Protein AF-A0A958QTZ5-F1 (afdb_monomer)

Secondary structure (DSSP, 8-state):
-PPPPGGGSTTHHHHHHHHHHHH---HHHHHHHHHHHHHHHHHHHTT--EEE-HHHIIIIIS----B---EEEEEEPPPTT-----STT--SHHHHHHHHHHHHHHHHH---TTEEEEEEEGGG--TT-SEEEEEEEE--SSPPPTTS-SEEEEEEE-----SEEEEEE--HHHHHHHHTT-------EEEEEEE-HHHHHHHHHHHHHHHHHHHHHHT---TTTTHHHHHHHHHHTSHHHHHHTTSHHHHHHHHHHSTTPPTTGGGG-HHHH--SHHHHHHHHHHHHHTGGGB-S----HHHHHHHHHTTGGG-

Structure (mmCIF, N/CA/C/O backbone):
data_AF-A0A958QTZ5-F1
#
_entry.id   AF-A0A958QTZ5-F1
#
loop_
_atom_site.group_PDB
_atom_site.id
_atom_site.type_symbol
_atom_site.label_atom_id
_atom_site.label_alt_id
_atom_site.label_comp_id
_atom_site.label_asym_id
_atom_site.label_entity_id
_atom_site.label_seq_id
_atom_site.pdbx_PDB_ins_code
_atom_site.Cartn_x
_atom_site.Cartn_y
_atom_site.Cartn_z
_atom_site.occupancy
_atom_site.B_iso_or_equiv
_atom_site.auth_seq_id
_atom_site.auth_comp_id
_atom_site.auth_asym_id
_atom_site.auth_atom_id
_atom_site.pdbx_PDB_model_num
ATOM 1 N N . MET A 1 1 ? -29.426 0.963 20.482 1.00 59.06 1 MET A N 1
ATOM 2 C CA . MET A 1 1 ? -28.073 1.080 21.071 1.00 59.06 1 MET A CA 1
ATOM 3 C C . MET A 1 1 ? -27.083 1.209 19.926 1.00 59.06 1 MET A C 1
ATOM 5 O O . MET A 1 1 ? -27.369 0.666 18.864 1.00 59.06 1 MET A O 1
ATOM 9 N N . LYS A 1 2 ? -25.985 1.954 20.097 1.00 83.00 2 LYS A N 1
ATOM 10 C CA . LYS A 1 2 ? -24.900 1.979 19.104 1.00 83.00 2 LYS A CA 1
ATOM 11 C C . LYS A 1 2 ? -24.270 0.582 19.078 1.00 83.00 2 LYS A C 1
ATOM 13 O O . LYS A 1 2 ? -24.006 0.046 20.152 1.00 83.00 2 LYS A O 1
ATOM 18 N N . ARG A 1 3 ? -24.120 -0.024 17.898 1.00 91.75 3 ARG A N 1
ATOM 19 C CA . ARG A 1 3 ? -23.437 -1.319 17.784 1.00 91.75 3 ARG A CA 1
ATOM 20 C C . ARG A 1 3 ? -21.945 -1.116 18.086 1.00 91.75 3 ARG A C 1
ATOM 22 O O . ARG A 1 3 ? -21.419 -0.065 17.713 1.00 91.75 3 ARG A O 1
ATOM 29 N N . PRO A 1 4 ? -21.285 -2.055 18.783 1.00 95.44 4 PRO A N 1
ATOM 30 C CA . PRO A 1 4 ? -19.856 -1.948 19.051 1.00 95.44 4 PRO A CA 1
ATOM 31 C C . PRO A 1 4 ? -19.060 -2.151 17.761 1.00 95.44 4 PRO A C 1
ATOM 33 O O . PRO A 1 4 ? -19.502 -2.859 16.848 1.00 95.44 4 PRO A O 1
ATOM 36 N N . PHE A 1 5 ? -17.864 -1.579 17.691 1.00 97.00 5 PHE A N 1
ATOM 37 C CA . PHE A 1 5 ? -16.896 -2.005 16.689 1.00 97.00 5 PHE A CA 1
ATOM 38 C C . PHE A 1 5 ? -16.375 -3.404 17.022 1.00 97.00 5 PHE A C 1
ATOM 40 O O . PHE A 1 5 ? -16.342 -3.827 18.175 1.00 97.00 5 PHE A O 1
ATOM 47 N N . LEU A 1 6 ? -15.921 -4.131 16.000 1.00 96.62 6 LEU A N 1
ATOM 48 C CA . LEU A 1 6 ? -15.440 -5.502 16.174 1.00 96.62 6 LEU A CA 1
ATOM 49 C C . LEU A 1 6 ? -14.277 -5.605 17.180 1.00 96.62 6 LEU A C 1
ATOM 51 O O . LEU A 1 6 ? -14.259 -6.553 17.951 1.00 96.62 6 LEU A O 1
ATOM 55 N N . HIS A 1 7 ? -13.377 -4.616 17.258 1.00 96.56 7 HIS A N 1
ATOM 56 C CA . HIS A 1 7 ? -12.286 -4.579 18.251 1.00 96.56 7 HIS A CA 1
ATOM 57 C C . HIS A 1 7 ? -12.737 -4.356 19.711 1.00 96.56 7 HIS A C 1
ATOM 59 O O . HIS A 1 7 ? -11.938 -4.510 20.642 1.00 96.56 7 HIS A O 1
ATOM 65 N N . GLU A 1 8 ? -14.002 -3.987 19.917 1.00 96.19 8 GLU A N 1
ATOM 66 C CA . GLU A 1 8 ? -14.651 -3.843 21.226 1.00 96.19 8 GLU A CA 1
ATOM 67 C C . GLU A 1 8 ? -15.467 -5.098 21.593 1.00 96.19 8 GLU A C 1
ATOM 69 O O . GLU A 1 8 ? -15.899 -5.246 22.735 1.00 96.19 8 GLU A O 1
ATOM 74 N N . HIS A 1 9 ? -15.692 -6.002 20.634 1.00 95.69 9 HIS A N 1
ATOM 75 C CA . HIS A 1 9 ? -16.483 -7.213 20.820 1.00 95.69 9 HIS A CA 1
ATOM 76 C C . HIS A 1 9 ? -15.683 -8.295 21.563 1.00 95.69 9 HIS A C 1
ATOM 78 O O . HIS A 1 9 ? -14.491 -8.475 21.312 1.00 95.69 9 HIS A O 1
ATOM 84 N N . SER A 1 10 ? -16.341 -9.070 22.436 1.00 94.94 10 SER A N 1
ATOM 85 C CA . SER A 1 10 ? -15.693 -10.150 23.206 1.00 94.94 10 SER A CA 1
ATOM 86 C C . SER A 1 10 ? -15.049 -11.214 22.319 1.00 94.94 10 SER A C 1
ATOM 88 O O . SER A 1 10 ? -14.023 -11.782 22.674 1.00 94.94 10 SER A O 1
ATOM 90 N N . ASP A 1 11 ? -15.641 -11.452 21.150 1.00 95.81 11 ASP A N 1
ATOM 91 C CA . ASP A 1 11 ? -15.199 -12.495 20.220 1.00 95.81 11 ASP A CA 1
ATOM 92 C C . ASP A 1 11 ? -14.120 -12.015 19.237 1.00 95.81 11 ASP A C 1
ATOM 94 O O . ASP A 1 11 ? -13.763 -12.762 18.330 1.00 95.81 11 ASP A O 1
ATOM 98 N N . PHE A 1 12 ? -13.598 -10.788 19.376 1.00 97.31 12 PHE A N 1
ATOM 99 C CA . PHE A 1 12 ? -12.617 -10.227 18.439 1.00 97.31 12 PHE A CA 1
ATOM 100 C C . PHE A 1 12 ? -11.434 -11.166 18.179 1.00 97.31 12 PHE A C 1
ATOM 102 O O . PHE A 1 12 ? -11.085 -11.423 17.027 1.00 97.31 12 PHE A O 1
ATOM 109 N N . GLU A 1 13 ? -10.844 -11.708 19.245 1.00 97.88 13 GLU A N 1
ATOM 110 C CA . GLU A 1 13 ? -9.696 -12.611 19.147 1.00 97.88 13 GLU A CA 1
ATOM 111 C C . GLU A 1 13 ? -10.073 -13.916 18.432 1.00 97.88 13 GLU A C 1
ATOM 113 O O . GLU A 1 13 ? -9.374 -14.342 17.515 1.00 97.88 13 GLU A O 1
ATOM 118 N N . THR A 1 14 ? -11.232 -14.495 18.757 1.00 97.75 14 THR A N 1
ATOM 119 C CA . THR A 1 14 ? -11.763 -15.702 18.101 1.00 97.75 14 THR A CA 1
ATOM 120 C C . THR A 1 14 ? -12.014 -15.485 16.607 1.00 97.75 14 THR A C 1
ATOM 122 O O . THR A 1 14 ? -11.710 -16.353 15.787 1.00 97.75 14 THR A O 1
ATOM 125 N N . ILE A 1 15 ? -12.549 -14.324 16.220 1.00 98.00 15 ILE A N 1
ATOM 126 C CA . ILE A 1 15 ? -12.785 -13.988 14.811 1.00 98.00 15 ILE A CA 1
ATOM 127 C C . ILE A 1 15 ? -11.459 -13.752 14.075 1.00 98.00 15 ILE A C 1
ATOM 129 O O . ILE A 1 15 ? -11.321 -14.179 12.926 1.00 98.00 15 ILE A O 1
ATOM 133 N N . CYS A 1 16 ? -10.464 -13.139 14.724 1.00 98.12 16 CYS A N 1
ATOM 134 C CA . CYS A 1 16 ? -9.111 -13.028 14.175 1.00 98.12 16 CYS A CA 1
ATOM 135 C C . CYS A 1 16 ? -8.479 -14.410 13.940 1.00 98.12 16 CYS A C 1
ATOM 137 O O . CYS A 1 16 ? -7.902 -14.644 12.879 1.00 98.12 16 CYS A O 1
ATOM 139 N N . GLU A 1 17 ? -8.628 -15.349 14.875 1.00 98.06 17 GLU A N 1
ATOM 140 C CA . GLU A 1 17 ? -8.149 -16.731 14.725 1.00 98.06 17 GLU A CA 1
ATOM 141 C C . GLU A 1 17 ? -8.826 -17.441 13.537 1.00 98.06 17 GLU A C 1
ATOM 143 O O . GLU A 1 17 ? -8.148 -18.039 12.700 1.00 98.06 17 GLU A O 1
ATOM 148 N N . ALA A 1 18 ? -10.144 -17.289 13.378 1.00 98.00 18 ALA A N 1
ATOM 149 C CA . ALA A 1 18 ? -10.863 -17.825 12.220 1.00 98.00 18 ALA A CA 1
ATOM 150 C C . ALA A 1 18 ? -10.402 -17.191 10.890 1.00 98.00 18 ALA A C 1
ATOM 152 O O . ALA A 1 18 ? -10.201 -17.891 9.894 1.00 98.00 18 ALA A O 1
ATOM 153 N N . ALA A 1 19 ? -10.177 -15.873 10.868 1.00 97.44 19 ALA A N 1
ATOM 154 C CA . ALA A 1 19 ? -9.644 -15.174 9.700 1.00 97.44 19 ALA A CA 1
ATOM 155 C C . ALA A 1 19 ? -8.207 -15.616 9.371 1.00 97.44 19 ALA A C 1
ATOM 157 O O . ALA A 1 19 ? -7.865 -15.767 8.195 1.00 97.44 19 ALA A O 1
ATOM 158 N N . ARG A 1 20 ? -7.369 -15.884 10.379 1.00 96.69 20 ARG A N 1
ATOM 159 C CA . ARG A 1 20 ? -6.027 -16.463 10.208 1.00 96.69 20 ARG A CA 1
ATOM 160 C C . ARG A 1 20 ? -6.097 -17.823 9.528 1.00 96.69 20 ARG A C 1
ATOM 162 O O . ARG A 1 20 ? -5.376 -18.072 8.561 1.00 96.69 20 ARG A O 1
ATOM 169 N N . ASP A 1 21 ? -6.997 -18.682 9.989 1.00 96.25 21 ASP A N 1
ATOM 170 C CA . ASP A 1 21 ? -7.150 -20.029 9.450 1.00 96.25 21 ASP A CA 1
ATOM 171 C C . ASP A 1 21 ? -7.653 -20.019 7.997 1.00 96.25 21 ASP A C 1
ATOM 173 O O . ASP A 1 21 ? -7.192 -20.839 7.193 1.00 96.25 21 ASP A O 1
ATOM 177 N N . GLU A 1 22 ? -8.531 -19.078 7.626 1.00 94.94 22 GLU A N 1
ATOM 178 C CA . GLU A 1 22 ? -8.994 -18.901 6.243 1.00 94.94 22 GLU A CA 1
ATOM 179 C C . GLU A 1 22 ? -7.888 -18.309 5.354 1.00 94.94 22 GLU A C 1
ATOM 181 O O . GLU A 1 22 ? -7.591 -18.837 4.280 1.00 94.94 22 GLU A O 1
ATOM 186 N N . THR A 1 23 ? -7.242 -17.228 5.789 1.00 93.00 23 THR A N 1
ATOM 187 C CA . THR A 1 23 ? -6.294 -16.447 4.970 1.00 93.00 23 THR A CA 1
ATOM 188 C C . THR A 1 23 ? -4.919 -17.093 4.851 1.00 93.00 23 THR A C 1
ATOM 190 O O . THR A 1 23 ? -4.275 -16.925 3.813 1.00 93.00 23 THR A O 1
ATOM 193 N N . LYS A 1 24 ? -4.507 -17.859 5.871 1.00 93.06 24 LYS A N 1
ATOM 194 C CA . LYS A 1 24 ? -3.139 -18.354 6.108 1.00 93.06 24 LYS A CA 1
ATOM 195 C C . LYS A 1 24 ? -2.112 -17.253 6.405 1.00 93.06 24 LYS A C 1
ATOM 197 O O . LYS A 1 24 ? -0.915 -17.528 6.418 1.00 93.06 24 LYS A O 1
ATOM 202 N N . ALA A 1 25 ? -2.561 -16.024 6.662 1.00 93.00 25 ALA A N 1
ATOM 203 C CA . ALA A 1 25 ? -1.705 -14.959 7.177 1.00 93.00 25 ALA A CA 1
ATOM 204 C C . ALA A 1 25 ? -1.346 -15.213 8.652 1.00 93.00 25 ALA A C 1
ATOM 206 O O . ALA A 1 25 ? -1.989 -16.024 9.314 1.00 93.00 25 ALA A O 1
ATOM 207 N N . SER A 1 26 ? -0.330 -14.531 9.189 1.00 92.69 26 SER A N 1
ATOM 208 C CA . SER A 1 26 ? -0.080 -14.560 10.637 1.00 92.69 26 SER A CA 1
ATOM 209 C C . SER A 1 26 ? -1.177 -13.806 11.392 1.00 92.69 26 SER A C 1
ATOM 211 O O . SER A 1 26 ? -1.833 -12.923 10.835 1.00 92.69 26 SER A O 1
ATOM 213 N N . ILE A 1 27 ? -1.367 -14.120 12.677 1.00 95.56 27 ILE A N 1
ATOM 214 C CA . ILE A 1 27 ? -2.416 -13.479 13.483 1.00 95.56 27 ILE A CA 1
ATOM 215 C C . ILE A 1 27 ? -2.203 -11.960 13.606 1.00 95.56 27 ILE A C 1
ATOM 217 O O . ILE A 1 27 ? -3.158 -11.193 13.544 1.00 95.56 27 ILE A O 1
ATOM 221 N N . GLN A 1 28 ? -0.945 -11.512 13.658 1.00 94.62 28 GLN A N 1
ATOM 222 C CA . GLN A 1 28 ? -0.583 -10.094 13.683 1.00 94.62 28 GLN A CA 1
ATOM 223 C C . GLN A 1 28 ? -0.927 -9.388 12.369 1.00 94.62 28 GLN A C 1
ATOM 225 O O . GLN A 1 28 ? -1.383 -8.248 12.383 1.00 94.62 28 GLN A O 1
ATOM 230 N N . VAL A 1 29 ? -0.735 -10.058 11.226 1.00 94.69 29 VAL A N 1
ATOM 231 C CA . VAL A 1 29 ? -1.130 -9.519 9.917 1.00 94.69 29 VAL A CA 1
ATOM 232 C C . VAL A 1 29 ? -2.652 -9.415 9.816 1.00 94.69 29 VAL A C 1
ATOM 234 O O . VAL A 1 29 ? -3.154 -8.422 9.300 1.00 94.69 29 VAL A O 1
ATOM 237 N N . VAL A 1 30 ? -3.388 -10.399 10.339 1.00 96.50 30 VAL A N 1
ATOM 238 C CA . VAL A 1 30 ? -4.859 -10.378 10.382 1.00 96.50 30 VAL A CA 1
ATOM 239 C C . VAL A 1 30 ? -5.381 -9.224 11.238 1.00 96.50 30 VAL A C 1
ATOM 241 O O . VAL A 1 30 ? -6.234 -8.464 10.783 1.00 96.50 30 VAL A O 1
ATOM 244 N N . GLU A 1 31 ? -4.852 -9.055 12.452 1.00 97.19 31 GLU A N 1
ATOM 245 C CA . GLU A 1 31 ? -5.218 -7.926 13.312 1.00 97.19 31 GLU A CA 1
ATOM 246 C C . GLU A 1 31 ? -4.872 -6.590 12.643 1.00 97.19 31 GLU A C 1
ATOM 248 O O . GLU A 1 31 ? -5.671 -5.653 12.641 1.00 97.19 31 GLU A O 1
ATOM 253 N N . LYS A 1 32 ? -3.694 -6.490 12.027 1.00 96.50 32 LYS A N 1
ATOM 254 C CA . LYS A 1 32 ? -3.279 -5.247 11.384 1.00 96.50 32 LYS A CA 1
ATOM 255 C C . LYS A 1 32 ? -4.104 -4.916 10.141 1.00 96.50 32 LYS A C 1
ATOM 257 O O . LYS A 1 32 ? -4.407 -3.746 9.917 1.00 96.50 32 LYS A O 1
ATOM 262 N N . ASP A 1 33 ? -4.508 -5.916 9.359 1.00 97.19 33 ASP A N 1
ATOM 263 C CA . ASP A 1 33 ? -5.454 -5.743 8.251 1.00 97.19 33 ASP A CA 1
ATOM 264 C C . ASP A 1 33 ? -6.769 -5.111 8.733 1.00 97.19 33 ASP A C 1
ATOM 266 O O . ASP A 1 33 ? -7.279 -4.189 8.092 1.00 97.19 33 ASP A O 1
ATOM 270 N N . TYR A 1 34 ? -7.275 -5.535 9.898 1.00 97.94 34 TYR A N 1
ATOM 271 C CA . TYR A 1 34 ? -8.443 -4.915 10.523 1.00 97.94 34 TYR A CA 1
ATOM 272 C C . TYR A 1 34 ? -8.225 -3.427 10.805 1.00 97.94 34 TYR A C 1
ATOM 274 O O . TYR A 1 34 ? -9.037 -2.604 10.373 1.00 97.94 34 TYR A O 1
ATOM 282 N N . TRP A 1 35 ? -7.126 -3.062 11.467 1.00 98.25 35 TRP A N 1
ATOM 283 C CA . TRP A 1 35 ? -6.850 -1.664 11.805 1.00 98.25 35 TRP A CA 1
ATOM 284 C C . TRP A 1 35 ? -6.596 -0.793 10.574 1.00 98.25 35 TRP A C 1
ATOM 286 O O . TRP A 1 35 ? -7.113 0.321 10.506 1.00 98.25 35 TRP A O 1
ATOM 296 N N . ILE A 1 36 ? -5.894 -1.307 9.560 1.00 98.25 36 ILE A N 1
ATOM 297 C CA . ILE A 1 36 ? -5.709 -0.613 8.278 1.00 98.25 36 ILE A CA 1
ATOM 298 C C . ILE A 1 36 ? -7.069 -0.303 7.635 1.00 98.25 36 ILE A C 1
ATOM 300 O O . ILE A 1 36 ? -7.329 0.835 7.243 1.00 98.25 36 ILE A O 1
ATOM 304 N N . MET A 1 37 ? -7.968 -1.286 7.561 1.00 98.25 37 MET A N 1
ATOM 305 C CA . MET A 1 37 ? -9.308 -1.076 7.004 1.00 98.25 37 MET A CA 1
ATOM 306 C C . MET A 1 37 ? -10.158 -0.149 7.874 1.00 98.25 37 MET A C 1
ATOM 308 O O . MET A 1 37 ? -10.905 0.666 7.336 1.00 98.25 37 MET A O 1
ATOM 312 N N . HIS A 1 38 ? -10.010 -0.210 9.199 1.00 98.44 38 HIS A N 1
ATOM 313 C CA . HIS A 1 38 ? -10.717 0.676 10.118 1.00 98.44 38 HIS A CA 1
ATOM 314 C C . HIS A 1 38 ? -10.286 2.143 9.965 1.00 98.44 38 HIS A C 1
ATOM 316 O O . HIS A 1 38 ? -11.138 3.033 9.987 1.00 98.44 38 HIS A O 1
ATOM 322 N N . VAL A 1 39 ? -8.996 2.400 9.723 1.00 98.44 39 VAL A N 1
ATOM 323 C CA . VAL A 1 39 ? -8.483 3.736 9.383 1.00 98.44 39 VAL A CA 1
ATOM 324 C C . VAL A 1 39 ? -9.098 4.232 8.075 1.00 98.44 39 VAL A C 1
ATOM 326 O O . VAL A 1 39 ? -9.640 5.335 8.042 1.00 98.44 39 VAL A O 1
ATOM 329 N N . ILE A 1 40 ? -9.087 3.422 7.010 1.00 98.50 40 ILE A N 1
ATOM 330 C CA . ILE A 1 40 ? -9.656 3.840 5.716 1.00 98.50 40 ILE A CA 1
ATOM 331 C C . ILE A 1 40 ? -11.165 4.093 5.834 1.00 98.50 40 ILE A C 1
ATOM 333 O O . ILE A 1 40 ? -11.664 5.096 5.323 1.00 98.50 40 ILE A O 1
ATOM 337 N N . TRP A 1 41 ? -11.890 3.231 6.548 1.00 98.31 41 TRP A N 1
ATOM 338 C CA . TRP A 1 41 ? -13.305 3.447 6.848 1.00 98.31 41 TRP A CA 1
ATOM 339 C C . TRP A 1 41 ? -13.536 4.755 7.604 1.00 98.31 41 TRP A C 1
ATOM 341 O O . TRP A 1 41 ? -14.460 5.489 7.264 1.00 98.31 41 TRP A O 1
ATOM 351 N N . SER A 1 42 ? -12.686 5.075 8.581 1.00 98.19 42 SER A N 1
ATOM 352 C CA . SER A 1 42 ? -12.799 6.313 9.356 1.00 98.19 42 SER A CA 1
ATOM 353 C C . SER A 1 42 ? -12.630 7.547 8.466 1.00 98.19 42 SER A C 1
ATOM 355 O O . SER A 1 42 ? -13.405 8.495 8.577 1.00 98.19 42 SER A O 1
ATOM 357 N N . LEU A 1 43 ? -11.700 7.508 7.503 1.00 97.94 43 LEU A N 1
ATOM 358 C CA . LEU A 1 43 ? -11.545 8.578 6.511 1.00 97.94 43 LEU A CA 1
ATOM 359 C C . LEU A 1 43 ? -12.812 8.757 5.659 1.00 97.94 43 LEU A C 1
ATOM 361 O O . LEU A 1 43 ? -13.283 9.883 5.484 1.00 97.94 43 LEU A O 1
ATOM 365 N N . VAL A 1 44 ? -13.397 7.657 5.171 1.00 97.44 44 VAL A N 1
ATOM 366 C CA . VAL A 1 44 ? -14.664 7.689 4.416 1.00 97.44 44 VAL A CA 1
ATOM 367 C C . VAL A 1 44 ? -15.795 8.243 5.282 1.00 97.44 44 VAL A C 1
ATOM 369 O O . VAL A 1 44 ? -16.538 9.124 4.849 1.00 97.44 44 VAL A O 1
ATOM 372 N N . LYS A 1 45 ? -15.920 7.758 6.521 1.00 96.62 45 LYS A N 1
ATOM 373 C CA . LYS A 1 45 ? -16.996 8.134 7.441 1.00 96.62 45 LYS A CA 1
ATOM 374 C C . LYS A 1 45 ? -16.957 9.617 7.805 1.00 96.62 45 LYS A C 1
ATOM 376 O O . LYS A 1 45 ? -18.019 10.232 7.911 1.00 96.62 45 LYS A O 1
ATOM 381 N N . SER A 1 46 ? -15.760 10.178 7.940 1.00 94.81 46 SER A N 1
ATOM 382 C CA . SER A 1 46 ? -15.529 11.601 8.212 1.00 94.81 46 SER A CA 1
ATOM 383 C C . SER A 1 46 ? -15.620 12.487 6.962 1.00 94.81 46 SER A C 1
ATOM 385 O O . SER A 1 46 ? -15.453 13.700 7.057 1.00 94.81 46 SER A O 1
ATOM 387 N N . GLY A 1 47 ? -15.917 11.911 5.791 1.00 95.12 47 GLY A N 1
ATOM 388 C CA . GLY A 1 47 ? -16.152 12.660 4.556 1.00 95.12 47 GLY A CA 1
ATOM 389 C C . GLY A 1 47 ? -14.883 13.203 3.899 1.00 95.12 47 GLY A C 1
ATOM 390 O O . GLY A 1 47 ? -14.961 14.166 3.134 1.00 95.12 47 GLY A O 1
ATOM 391 N N . TYR A 1 48 ? -13.716 12.616 4.182 1.00 95.94 48 TYR A N 1
ATOM 392 C CA . TYR A 1 48 ? -12.487 12.986 3.488 1.00 95.94 48 TYR A CA 1
ATOM 393 C C . TYR A 1 48 ? -12.563 12.598 2.012 1.00 95.94 48 TYR A C 1
ATOM 395 O O . TYR A 1 48 ? -12.998 11.503 1.658 1.00 95.94 48 TYR A O 1
ATOM 403 N N . HIS A 1 49 ? -12.078 13.488 1.147 1.00 95.50 49 HIS A N 1
ATOM 404 C CA . HIS A 1 49 ? -11.900 13.195 -0.268 1.00 95.50 49 HIS A CA 1
ATOM 405 C C . HIS A 1 49 ? -10.469 12.709 -0.507 1.00 95.50 49 HIS A C 1
ATOM 407 O O . HIS A 1 49 ? -9.508 13.458 -0.301 1.00 95.50 49 HIS A O 1
ATOM 413 N N . PHE A 1 50 ? -10.331 11.442 -0.894 1.00 97.25 50 PHE A N 1
ATOM 414 C CA . PHE A 1 50 ? -9.041 10.793 -1.096 1.00 97.25 50 PHE A CA 1
ATOM 415 C C . PHE A 1 50 ? -9.133 9.649 -2.111 1.00 97.25 50 PHE A C 1
ATOM 417 O O . PHE A 1 50 ? -10.204 9.084 -2.348 1.00 97.25 50 PHE A O 1
ATOM 424 N N . GLU A 1 51 ? -7.983 9.270 -2.654 1.00 98.31 51 GLU A N 1
ATOM 425 C CA . GLU A 1 51 ? -7.803 8.096 -3.498 1.00 98.31 51 GLU A CA 1
ATOM 426 C C . GLU A 1 51 ? -6.732 7.180 -2.903 1.00 98.31 51 GLU A C 1
ATOM 428 O O . GLU A 1 51 ? -5.680 7.632 -2.446 1.00 98.31 51 GLU A O 1
ATOM 433 N N . LEU A 1 52 ? -6.984 5.874 -2.938 1.00 97.88 52 LEU A N 1
ATOM 434 C CA . LEU A 1 52 ? -6.077 4.838 -2.459 1.00 97.88 52 LEU A CA 1
ATOM 435 C C . LEU A 1 52 ? -5.179 4.341 -3.599 1.00 97.88 52 LEU A C 1
ATOM 437 O O . LEU A 1 52 ? -5.645 4.034 -4.703 1.00 97.88 52 LEU A O 1
ATOM 441 N N . LYS A 1 53 ? -3.884 4.192 -3.315 1.00 96.12 53 LYS A N 1
ATOM 442 C CA . LYS A 1 53 ? -2.894 3.658 -4.261 1.00 96.12 53 LYS A CA 1
ATOM 443 C C . LYS A 1 53 ? -1.995 2.610 -3.601 1.00 96.12 53 LYS A C 1
ATOM 445 O O . LYS A 1 53 ? -2.266 2.125 -2.504 1.00 96.12 53 LYS A O 1
ATOM 450 N N . GLY A 1 54 ? -0.945 2.208 -4.311 1.00 93.56 54 GLY A N 1
ATOM 451 C CA . GLY A 1 54 ? 0.088 1.341 -3.757 1.00 93.56 54 GLY A CA 1
ATOM 452 C C . GLY A 1 54 ? -0.387 -0.087 -3.483 1.00 93.56 54 GLY A C 1
ATOM 453 O O . GLY A 1 54 ? -1.270 -0.619 -4.159 1.00 93.56 54 GLY A O 1
ATOM 454 N N . GLY A 1 55 ? 0.255 -0.740 -2.513 1.00 95.06 55 GLY A N 1
ATOM 455 C CA . GLY A 1 55 ? 0.008 -2.156 -2.226 1.00 95.06 55 GLY A CA 1
ATOM 456 C C . GLY A 1 55 ? -1.401 -2.423 -1.697 1.00 95.06 55 GLY A C 1
ATOM 457 O O . GLY A 1 55 ? -1.998 -3.424 -2.075 1.00 95.06 55 GLY A O 1
ATOM 458 N N . THR A 1 56 ? -1.953 -1.513 -0.895 1.00 95.94 56 THR A N 1
ATOM 459 C CA . THR A 1 56 ? -3.278 -1.671 -0.275 1.00 95.94 56 THR A CA 1
ATOM 460 C C . THR A 1 56 ? -4.404 -1.538 -1.303 1.00 95.94 56 THR A C 1
ATOM 462 O O . THR A 1 56 ? -5.357 -2.314 -1.263 1.00 95.94 56 THR A O 1
ATOM 465 N N . SER A 1 57 ? -4.259 -0.653 -2.301 1.00 97.00 57 SER A N 1
ATOM 466 C CA . SER A 1 57 ? -5.151 -0.625 -3.475 1.00 97.00 57 SER A CA 1
ATOM 467 C C . SER A 1 57 ? -5.104 -1.949 -4.253 1.00 97.00 57 SER A C 1
ATOM 469 O O . SER A 1 57 ? -6.145 -2.531 -4.562 1.00 97.00 57 SER A O 1
ATOM 471 N N . LEU A 1 58 ? -3.905 -2.486 -4.512 1.00 97.19 58 LEU A N 1
ATOM 472 C CA . LEU A 1 58 ? -3.754 -3.755 -5.233 1.00 97.19 58 LEU A CA 1
ATOM 473 C C . LEU A 1 58 ? -4.321 -4.956 -4.467 1.00 97.19 58 LEU A C 1
ATOM 475 O O . LEU A 1 58 ? -4.944 -5.817 -5.087 1.00 97.19 58 LEU A O 1
ATOM 479 N N . SER A 1 59 ? -4.095 -5.047 -3.154 1.00 95.56 59 SER A N 1
ATOM 480 C CA . SER A 1 59 ? -4.528 -6.194 -2.349 1.00 95.56 59 SER A CA 1
ATOM 481 C C . SER A 1 59 ? -6.011 -6.130 -1.996 1.00 95.56 59 SER A C 1
ATOM 483 O O . SER A 1 59 ? -6.710 -7.124 -2.164 1.00 95.56 59 SER A O 1
ATOM 485 N N . LYS A 1 60 ? -6.506 -4.977 -1.530 1.00 95.50 60 LYS A N 1
ATOM 486 C CA . LYS A 1 60 ? -7.872 -4.844 -0.997 1.00 95.50 60 LYS A CA 1
ATOM 487 C C . LYS A 1 60 ? -8.851 -4.306 -2.029 1.00 95.50 60 LYS A C 1
ATOM 489 O O . LYS A 1 60 ? -9.982 -4.770 -2.071 1.00 95.50 60 LYS A O 1
ATOM 494 N N . GLY A 1 61 ? -8.420 -3.369 -2.873 1.00 96.00 61 GLY A N 1
ATOM 495 C CA . GLY A 1 61 ? -9.272 -2.801 -3.918 1.00 96.00 61 GLY A CA 1
ATOM 496 C C . GLY A 1 61 ? -9.464 -3.735 -5.110 1.00 96.00 61 GLY A C 1
ATOM 497 O O . GLY A 1 61 ? -10.576 -3.880 -5.609 1.00 96.00 61 GLY A O 1
ATOM 498 N N . TRP A 1 62 ? -8.390 -4.395 -5.550 1.00 96.94 62 TRP A N 1
ATOM 499 C CA . TRP A 1 62 ? -8.401 -5.186 -6.788 1.00 96.94 62 TRP A CA 1
ATOM 500 C C . TRP A 1 62 ? -8.099 -6.678 -6.610 1.00 96.94 62 TRP A C 1
ATOM 502 O O . TRP A 1 62 ? -8.174 -7.418 -7.589 1.00 96.94 62 TRP A O 1
ATOM 512 N N . GLY A 1 63 ? -7.746 -7.135 -5.403 1.00 95.44 63 GLY A N 1
ATOM 513 C CA . GLY A 1 63 ? -7.477 -8.555 -5.127 1.00 95.44 63 GLY A CA 1
ATOM 514 C C . GLY A 1 63 ? -6.320 -9.153 -5.940 1.00 95.44 63 GLY A C 1
ATOM 515 O O . GLY A 1 63 ? -6.318 -10.347 -6.231 1.00 95.44 63 GLY A O 1
ATOM 516 N N . VAL A 1 64 ? -5.356 -8.331 -6.365 1.00 96.06 64 VAL A N 1
ATOM 517 C CA . VAL A 1 64 ? -4.313 -8.714 -7.335 1.00 96.06 64 VAL A CA 1
ATOM 518 C C . VAL A 1 64 ? -3.134 -9.417 -6.670 1.00 96.06 64 VAL A C 1
ATOM 520 O O . VAL A 1 64 ? -2.535 -10.323 -7.254 1.00 96.06 64 VAL A O 1
ATOM 523 N N . ILE A 1 65 ? -2.763 -8.982 -5.466 1.00 95.44 65 ILE A N 1
ATOM 524 C CA . ILE A 1 65 ? -1.551 -9.429 -4.773 1.00 95.44 65 ILE A CA 1
ATOM 525 C C . ILE A 1 65 ? -1.895 -10.179 -3.485 1.00 95.44 65 ILE A C 1
ATOM 527 O O . ILE A 1 65 ? -2.756 -9.746 -2.727 1.00 95.44 65 ILE A O 1
ATOM 531 N N . ASN A 1 66 ? -1.159 -11.260 -3.207 1.00 93.50 66 ASN A N 1
ATOM 532 C CA . ASN A 1 66 ? -1.330 -12.106 -2.015 1.00 93.50 66 ASN A CA 1
ATOM 533 C C . ASN A 1 66 ? -0.221 -11.880 -0.972 1.00 93.50 66 ASN A C 1
ATOM 535 O O . ASN A 1 66 ? 0.157 -12.780 -0.215 1.00 93.50 66 ASN A O 1
ATOM 539 N N . ARG A 1 67 ? 0.334 -10.667 -0.963 1.00 93.56 67 ARG A N 1
ATOM 540 C CA . ARG A 1 67 ? 1.249 -10.197 0.074 1.00 93.56 67 ARG A CA 1
ATOM 541 C C . ARG A 1 67 ? 0.588 -9.097 0.879 1.00 93.56 67 ARG A C 1
ATOM 543 O O . ARG A 1 67 ? -0.205 -8.322 0.345 1.00 93.56 67 ARG A O 1
ATOM 550 N N . PHE A 1 68 ? 0.933 -9.015 2.149 1.00 93.31 68 PHE A N 1
ATOM 551 C CA . PHE A 1 68 ? 0.461 -7.960 3.015 1.00 93.31 68 PHE A CA 1
ATOM 552 C C . PHE A 1 68 ? 1.073 -6.617 2.596 1.00 93.31 68 PHE A C 1
ATOM 554 O O . PHE A 1 68 ? 2.250 -6.524 2.222 1.00 93.31 68 PHE A O 1
ATOM 561 N N . SER A 1 69 ? 0.238 -5.580 2.600 1.00 92.44 69 SER A N 1
ATOM 562 C CA . SER A 1 69 ? 0.649 -4.195 2.411 1.00 92.44 69 SER A CA 1
ATOM 563 C C . SER A 1 69 ? 0.404 -3.483 3.721 1.00 92.44 69 SER A C 1
ATOM 565 O O . SER A 1 69 ? -0.732 -3.217 4.087 1.00 92.44 69 SER A O 1
ATOM 567 N N . GLU A 1 70 ? 1.492 -3.253 4.435 1.00 91.19 70 GLU A N 1
ATOM 568 C CA . GLU A 1 70 ? 1.454 -2.708 5.781 1.00 91.19 70 GLU A CA 1
ATOM 569 C C . GLU A 1 70 ? 1.121 -1.210 5.824 1.00 91.19 70 GLU A C 1
ATOM 571 O O . GLU A 1 70 ? 0.496 -0.740 6.773 1.00 91.19 70 GLU A O 1
ATOM 576 N N . ASP A 1 71 ? 1.551 -0.482 4.795 1.00 91.69 71 ASP A N 1
ATOM 577 C CA . ASP A 1 71 ? 1.404 0.966 4.676 1.00 91.69 71 ASP A CA 1
ATOM 578 C C . ASP A 1 71 ? 0.134 1.314 3.881 1.00 91.69 71 ASP A C 1
ATOM 580 O O . ASP A 1 71 ? -0.280 0.572 2.978 1.00 91.69 71 ASP A O 1
ATOM 584 N N . VAL A 1 72 ? -0.482 2.455 4.197 1.00 96.38 72 VAL A N 1
ATOM 585 C CA . VAL A 1 72 ? -1.666 2.975 3.501 1.00 96.38 72 VAL A CA 1
ATOM 586 C C . VAL A 1 72 ? -1.276 4.216 2.711 1.00 96.38 72 VAL A C 1
ATOM 588 O O . VAL A 1 72 ? -1.201 5.308 3.261 1.00 96.38 72 VAL A O 1
ATOM 591 N N . ASP A 1 73 ? -1.040 4.045 1.413 1.00 96.81 73 ASP A N 1
ATOM 592 C CA . ASP A 1 73 ? -0.712 5.143 0.505 1.00 96.81 73 ASP A CA 1
ATOM 593 C C . ASP A 1 73 ? -1.984 5.829 -0.014 1.00 96.81 73 ASP A C 1
ATOM 595 O O . ASP A 1 73 ? -2.754 5.214 -0.765 1.00 96.81 73 ASP A O 1
ATOM 599 N N . ILE A 1 74 ? -2.175 7.114 0.295 1.00 97.56 74 ILE A N 1
ATOM 600 C CA . ILE A 1 74 ? -3.292 7.901 -0.247 1.00 97.56 74 ILE A CA 1
ATOM 601 C C . ILE A 1 74 ? -2.849 9.191 -0.938 1.00 97.56 74 ILE A C 1
ATOM 603 O O . ILE A 1 74 ? -1.882 9.857 -0.557 1.00 97.56 74 ILE A O 1
ATOM 607 N N . HIS A 1 75 ? -3.611 9.570 -1.958 1.00 97.38 75 HIS A N 1
ATOM 608 C CA . HIS A 1 75 ? -3.726 10.956 -2.385 1.00 97.38 75 HIS A CA 1
ATOM 609 C C . HIS A 1 75 ? -4.860 11.606 -1.603 1.00 97.38 75 HIS A C 1
ATOM 611 O O . HIS A 1 75 ? -5.943 11.038 -1.520 1.00 97.38 75 HIS A O 1
ATOM 617 N N . VAL A 1 76 ? -4.608 12.765 -0.998 1.00 95.12 76 VAL A N 1
ATOM 618 C CA . VAL A 1 76 ? -5.602 13.457 -0.172 1.00 95.12 76 VAL A CA 1
ATOM 619 C C . VAL A 1 76 ? -5.867 14.858 -0.702 1.00 95.12 76 VAL A C 1
ATOM 621 O O . VAL A 1 76 ? -4.944 15.623 -1.000 1.00 95.12 76 VAL A O 1
ATOM 624 N N . HIS A 1 77 ? -7.147 15.217 -0.770 1.00 95.31 77 HIS A N 1
ATOM 625 C CA . HIS A 1 77 ? -7.577 16.544 -1.184 1.00 95.31 77 HIS A CA 1
ATOM 626 C C . HIS A 1 77 ? -7.814 17.431 0.041 1.00 95.31 77 HIS A C 1
ATOM 628 O O . HIS A 1 77 ? -8.592 17.069 0.928 1.00 95.31 77 HIS A O 1
ATOM 634 N N . PRO A 1 78 ? -7.185 18.616 0.109 1.00 94.56 78 PRO A N 1
ATOM 635 C CA . PRO A 1 78 ? -7.493 19.594 1.141 1.00 94.56 78 PRO A CA 1
ATOM 636 C C . PRO A 1 78 ? -8.979 20.001 1.108 1.00 94.56 78 PRO A C 1
ATOM 638 O O . PRO A 1 78 ? -9.490 20.314 0.029 1.00 94.56 78 PRO A O 1
ATOM 641 N N . PRO A 1 79 ? -9.672 20.062 2.261 1.00 91.94 79 PRO A N 1
ATOM 642 C CA . PRO A 1 79 ? -11.044 20.554 2.334 1.00 91.94 79 PRO A CA 1
ATOM 643 C C . PRO A 1 79 ? -11.208 21.978 1.798 1.00 91.94 79 PRO A C 1
ATOM 645 O O . PRO A 1 79 ? -10.295 22.812 1.866 1.00 91.94 79 PRO A O 1
ATOM 648 N N . SER A 1 80 ? -12.424 22.293 1.344 1.00 84.44 80 SER A N 1
ATOM 649 C CA . SER A 1 80 ? -12.796 23.641 0.915 1.00 84.44 80 SER A CA 1
ATOM 650 C C . SER A 1 80 ? -12.573 24.648 2.049 1.00 84.44 80 SER A C 1
ATOM 652 O O . SER A 1 80 ? -13.242 24.590 3.077 1.00 84.44 80 SER A O 1
ATOM 654 N N . GLY A 1 81 ? -11.630 25.574 1.858 1.00 86.25 81 GLY A N 1
ATOM 655 C CA . GLY A 1 81 ? -11.279 26.611 2.837 1.00 86.25 81 GLY A CA 1
ATOM 656 C C . GLY A 1 81 ? -9.809 26.596 3.259 1.00 86.25 81 GLY A C 1
ATOM 657 O O . GLY A 1 81 ? -9.271 27.646 3.616 1.00 86.25 81 GLY A O 1
ATOM 658 N N . LEU A 1 82 ? -9.118 25.459 3.130 1.00 92.00 82 LEU A N 1
ATOM 659 C CA . LEU A 1 82 ? -7.679 25.385 3.381 1.00 92.00 82 LEU A CA 1
ATOM 660 C C . LEU A 1 82 ? -6.888 25.711 2.111 1.00 92.00 82 LEU A C 1
ATOM 662 O O . LEU A 1 82 ? -7.014 25.062 1.076 1.00 92.00 82 LEU A O 1
ATOM 666 N N . LYS A 1 83 ? -6.028 26.733 2.188 1.00 93.12 83 LYS A N 1
ATOM 667 C CA . LYS A 1 83 ? -5.149 27.129 1.077 1.00 93.12 83 LYS A CA 1
ATOM 668 C C . LYS A 1 83 ? -3.852 26.324 1.101 1.00 93.12 83 LYS A C 1
ATOM 670 O O . LYS A 1 83 ? -2.846 26.774 1.652 1.00 93.12 83 LYS A O 1
ATOM 675 N N . VAL A 1 84 ? -3.866 25.159 0.462 1.00 95.62 84 VAL A N 1
ATOM 676 C CA . VAL A 1 84 ? -2.710 24.253 0.387 1.00 95.62 84 VAL A CA 1
ATOM 677 C C . VAL A 1 84 ? -2.124 24.255 -1.022 1.00 95.62 84 VAL A C 1
ATOM 679 O O . VAL A 1 84 ? -2.831 24.087 -2.011 1.00 95.62 84 VAL A O 1
ATOM 682 N N . HIS A 1 85 ? -0.813 24.463 -1.134 1.00 94.69 85 HIS A N 1
ATOM 683 C CA . HIS A 1 85 ? -0.136 24.540 -2.428 1.00 94.69 85 HIS A CA 1
ATOM 684 C C . HIS A 1 85 ? 0.386 23.163 -2.857 1.00 94.69 85 HIS A C 1
ATOM 686 O O . HIS A 1 85 ? 1.464 22.760 -2.425 1.00 94.69 85 HIS A O 1
ATOM 692 N N . THR A 1 86 ? -0.336 22.485 -3.754 1.00 93.06 86 THR A N 1
ATOM 693 C CA . THR A 1 86 ? -0.067 21.081 -4.148 1.00 93.06 86 THR A CA 1
ATOM 694 C C . THR A 1 86 ? 0.536 20.904 -5.550 1.00 93.06 86 THR A C 1
ATOM 696 O O . THR A 1 86 ? 1.165 19.889 -5.830 1.00 93.06 86 THR A O 1
ATOM 699 N N . GLY A 1 87 ? 0.402 21.904 -6.430 1.00 89.75 87 GLY A N 1
ATOM 700 C CA . GLY A 1 87 ? 0.880 21.850 -7.818 1.00 89.75 87 GLY A CA 1
ATOM 701 C C . GLY A 1 87 ? 2.366 21.495 -8.013 1.00 89.75 87 GLY A C 1
ATOM 702 O O . GLY A 1 87 ? 3.226 21.792 -7.180 1.00 89.75 87 GLY A O 1
ATOM 703 N N . LYS A 1 88 ? 2.692 20.903 -9.174 1.00 85.19 88 LYS A N 1
ATOM 704 C CA . LYS A 1 88 ? 4.042 20.409 -9.525 1.00 85.19 88 LYS A CA 1
ATOM 705 C C . LYS A 1 88 ? 5.147 21.472 -9.384 1.00 85.19 88 LYS A C 1
ATOM 707 O O . LYS A 1 88 ? 6.237 21.130 -8.948 1.00 85.19 88 LYS A O 1
ATOM 712 N N . ASN A 1 89 ? 4.850 22.756 -9.601 1.00 89.81 89 ASN A N 1
ATOM 713 C CA . ASN A 1 89 ? 5.827 23.857 -9.502 1.00 89.81 89 ASN A CA 1
ATOM 714 C C . ASN A 1 89 ? 5.839 24.578 -8.133 1.00 89.81 89 ASN A C 1
ATOM 716 O O . ASN A 1 89 ? 6.474 25.624 -7.963 1.00 89.81 89 ASN A O 1
ATOM 720 N N . HIS A 1 90 ? 5.125 24.059 -7.129 1.00 91.69 90 HIS A N 1
ATOM 721 C CA . HIS A 1 90 ? 4.997 24.691 -5.818 1.00 91.69 90 HIS A CA 1
ATOM 722 C C . HIS A 1 90 ? 6.134 24.336 -4.837 1.00 91.69 90 HIS A C 1
ATOM 724 O O . HIS A 1 90 ? 5.904 23.769 -3.769 1.00 91.69 90 HIS A O 1
ATOM 730 N N . ASP A 1 91 ? 7.346 24.836 -5.110 1.00 91.75 91 ASP A N 1
ATOM 731 C CA . ASP A 1 91 ? 8.558 24.452 -4.350 1.00 91.75 91 ASP A CA 1
ATOM 732 C C . ASP A 1 91 ? 9.098 25.493 -3.345 1.00 91.75 91 ASP A C 1
ATOM 734 O O . ASP A 1 91 ? 9.960 25.176 -2.520 1.00 91.75 91 ASP A O 1
ATOM 738 N N . LYS A 1 92 ? 8.569 26.726 -3.365 1.00 95.25 92 LYS A N 1
ATOM 739 C CA . LYS A 1 92 ? 8.955 27.815 -2.444 1.00 95.25 92 LYS A CA 1
ATOM 740 C C . LYS A 1 92 ? 8.683 27.456 -0.966 1.00 95.25 92 LYS A C 1
ATOM 742 O O . LYS A 1 92 ? 7.694 26.772 -0.698 1.00 95.25 92 LYS 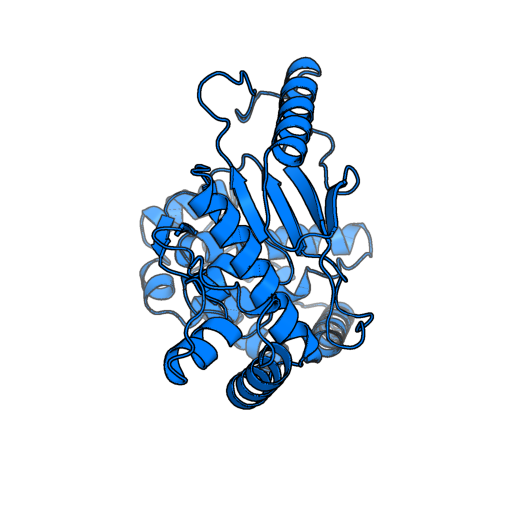A O 1
ATOM 747 N N . PRO A 1 93 ? 9.433 28.013 0.009 1.00 95.88 93 PRO A N 1
ATOM 748 C CA . PRO A 1 93 ? 9.243 27.728 1.441 1.00 95.88 93 PRO A CA 1
ATOM 749 C C . PRO A 1 93 ? 7.803 27.907 1.946 1.00 95.88 93 PRO A C 1
ATOM 751 O O . PRO A 1 93 ? 7.295 27.075 2.691 1.00 95.88 93 PRO A O 1
ATOM 754 N N . ARG A 1 94 ? 7.088 28.938 1.468 1.00 96.06 94 ARG A N 1
ATOM 755 C CA . ARG A 1 94 ? 5.668 29.160 1.806 1.00 96.06 94 ARG A CA 1
ATOM 756 C C . ARG A 1 94 ? 4.751 28.000 1.385 1.00 96.06 94 ARG A C 1
ATOM 758 O O . ARG A 1 94 ? 3.756 27.740 2.050 1.00 96.06 94 ARG A O 1
ATOM 765 N N . HIS A 1 95 ? 5.075 27.313 0.286 1.00 96.06 95 HIS A N 1
ATOM 766 C CA . HIS A 1 95 ? 4.295 26.178 -0.204 1.00 96.06 95 HIS A CA 1
ATOM 767 C C . HIS A 1 95 ? 4.515 24.957 0.690 1.00 96.06 95 HIS A C 1
ATOM 769 O O . HIS A 1 95 ? 3.545 24.298 1.054 1.00 96.06 95 HIS A O 1
ATOM 775 N N . ARG A 1 96 ? 5.770 24.711 1.097 1.00 95.12 96 ARG A N 1
ATOM 776 C CA . ARG A 1 96 ? 6.119 23.658 2.063 1.00 95.12 96 ARG A CA 1
ATOM 777 C C . ARG A 1 96 ? 5.414 23.895 3.396 1.00 95.12 96 ARG A C 1
ATOM 779 O O . ARG A 1 96 ? 4.705 23.020 3.870 1.00 95.12 96 ARG A O 1
ATOM 786 N N . LYS A 1 97 ? 5.471 25.132 3.912 1.00 95.44 97 LYS A N 1
ATOM 787 C CA . LYS A 1 97 ? 4.744 25.536 5.127 1.00 95.44 97 LYS A CA 1
ATOM 788 C C . LYS A 1 97 ? 3.236 25.294 5.013 1.00 95.44 97 LYS A C 1
ATOM 790 O O . LYS A 1 97 ? 2.651 24.761 5.942 1.00 95.44 97 LYS A O 1
ATOM 795 N N . SER A 1 98 ? 2.612 25.630 3.877 1.00 96.94 98 SER A N 1
ATOM 796 C CA . SER A 1 98 ? 1.173 25.375 3.688 1.00 96.94 98 SER A CA 1
ATOM 797 C C . SER A 1 98 ? 0.809 23.887 3.705 1.00 96.94 98 SER A C 1
ATOM 799 O O . SER A 1 98 ? -0.273 23.540 4.161 1.00 96.94 98 SER A O 1
ATOM 801 N N . ARG A 1 99 ? 1.711 23.015 3.234 1.00 96.38 99 ARG A N 1
ATOM 802 C CA . ARG A 1 99 ? 1.525 21.559 3.248 1.00 96.38 99 ARG A CA 1
ATOM 803 C C . ARG A 1 99 ? 1.759 20.978 4.639 1.00 96.38 99 ARG A C 1
ATOM 805 O O . ARG A 1 99 ? 0.901 20.255 5.120 1.00 96.38 99 ARG A O 1
ATOM 812 N N . ALA A 1 100 ? 2.814 21.412 5.329 1.00 95.44 100 ALA A N 1
ATOM 813 C CA . ALA A 1 100 ? 3.050 21.074 6.732 1.00 95.44 100 ALA A CA 1
ATOM 814 C C . ALA A 1 100 ? 1.844 21.426 7.619 1.00 95.44 100 ALA A C 1
ATOM 816 O O . ALA A 1 100 ? 1.337 20.565 8.325 1.00 95.44 100 ALA A O 1
ATOM 817 N N . SER A 1 101 ? 1.319 22.653 7.514 1.00 96.38 101 SER A N 1
ATOM 818 C CA . SER A 1 101 ? 0.137 23.069 8.282 1.00 96.38 101 SER A CA 1
ATOM 819 C C . SER A 1 101 ? -1.119 22.265 7.940 1.00 96.38 101 SER A C 1
ATOM 821 O O . SER A 1 101 ? -1.986 22.104 8.791 1.00 96.38 101 SER A O 1
ATOM 823 N N . PHE A 1 102 ? -1.238 21.767 6.708 1.00 97.00 102 PHE A N 1
ATOM 824 C CA . PHE A 1 102 ? -2.327 20.869 6.336 1.00 97.00 102 PHE A CA 1
ATOM 825 C C . PHE A 1 102 ? -2.156 19.471 6.939 1.00 97.00 102 PHE A C 1
ATOM 827 O O . PHE A 1 102 ? -3.137 18.899 7.398 1.00 97.00 102 PHE A O 1
ATOM 834 N N . PHE A 1 103 ? -0.934 18.940 6.994 1.00 96.69 103 PHE A N 1
ATOM 835 C CA . PHE A 1 103 ? -0.661 17.672 7.673 1.00 96.69 103 PHE A CA 1
ATOM 836 C C . PHE A 1 103 ? -0.906 17.773 9.185 1.00 96.69 103 PHE A C 1
ATOM 838 O O . PHE A 1 103 ? -1.560 16.900 9.747 1.00 96.69 103 PHE A O 1
ATOM 845 N N . ASP A 1 104 ? -0.505 18.879 9.820 1.00 96.62 104 ASP A N 1
ATOM 846 C CA . ASP A 1 104 ? -0.855 19.158 11.221 1.00 96.62 104 ASP A CA 1
ATOM 847 C C . ASP A 1 104 ? -2.375 19.250 11.406 1.00 96.62 104 ASP A C 1
ATOM 849 O O . ASP A 1 104 ? -2.929 18.733 12.374 1.00 96.62 104 ASP A O 1
ATOM 853 N N . TRP A 1 105 ? -3.075 19.892 10.466 1.00 96.81 105 TRP A N 1
ATOM 854 C CA . TRP A 1 105 ? -4.532 19.947 10.485 1.00 96.81 105 TRP A CA 1
ATOM 855 C C . TRP A 1 105 ? -5.148 18.543 10.380 1.00 96.81 105 TRP A C 1
ATOM 857 O O . TRP A 1 105 ? -6.013 18.228 11.189 1.00 96.81 105 TRP A O 1
ATOM 867 N N . LEU A 1 106 ? -4.673 17.684 9.468 1.00 96.44 106 LEU A N 1
ATOM 868 C CA . LEU A 1 106 ? -5.156 16.303 9.332 1.00 96.44 106 LEU A CA 1
ATOM 869 C C . LEU A 1 106 ? -5.017 15.522 10.640 1.00 96.44 106 LEU A C 1
ATOM 871 O O . LEU A 1 106 ? -5.999 14.952 11.100 1.00 96.44 106 LEU A O 1
ATOM 875 N N . VAL A 1 107 ? -3.840 15.545 11.267 1.00 96.44 107 VAL A N 1
ATOM 876 C CA . VAL A 1 107 ? -3.589 14.834 12.533 1.00 96.44 107 VAL A CA 1
ATOM 877 C C . VAL A 1 107 ? -4.550 15.270 13.643 1.00 96.44 107 VAL A C 1
ATOM 879 O O . VAL A 1 107 ? -5.009 14.438 14.414 1.00 96.44 107 VAL A O 1
ATOM 882 N N . ASN A 1 108 ? -4.917 16.553 13.683 1.00 96.50 108 ASN A N 1
ATOM 883 C CA . ASN A 1 108 ? -5.842 17.090 14.685 1.00 96.50 108 ASN A CA 1
ATOM 884 C C . ASN A 1 108 ? -7.334 16.874 14.363 1.00 96.50 108 ASN A C 1
ATOM 886 O O . ASN A 1 108 ? -8.170 17.204 15.201 1.00 96.50 108 ASN A O 1
ATOM 890 N N . HIS A 1 109 ? -7.683 16.412 13.157 1.00 95.75 109 HIS A N 1
ATOM 891 C CA . HIS A 1 109 ? -9.082 16.291 12.708 1.00 95.75 109 HIS A CA 1
ATOM 892 C C . HIS A 1 109 ? -9.474 14.871 12.286 1.00 95.75 109 HIS A C 1
ATOM 894 O O . HIS A 1 109 ? -10.664 14.576 12.205 1.00 95.75 109 HIS A O 1
ATOM 900 N N . ILE A 1 110 ? -8.508 13.992 12.005 1.00 95.50 110 ILE A N 1
ATOM 901 C CA . ILE A 1 110 ? -8.786 12.576 11.773 1.00 95.50 110 ILE A CA 1
ATOM 902 C C . ILE A 1 110 ? -9.237 11.962 13.099 1.00 95.50 110 ILE A C 1
ATOM 904 O O . ILE A 1 110 ? -8.539 12.035 14.105 1.00 95.50 110 ILE A O 1
ATOM 908 N N . GLU A 1 111 ? -10.389 11.303 13.071 1.00 96.25 111 GLU A N 1
ATOM 909 C CA . GLU A 1 111 ? -10.910 10.529 14.191 1.00 96.25 111 GLU A CA 1
ATOM 910 C C . GLU A 1 111 ? -10.938 9.055 13.797 1.00 96.25 111 GLU A C 1
ATOM 912 O O . GLU A 1 111 ? -11.623 8.685 12.847 1.00 96.25 111 GLU A O 1
ATOM 917 N N . VAL A 1 112 ? -10.202 8.213 14.524 1.00 98.06 112 VAL A N 1
ATOM 918 C CA . VAL A 1 112 ? -10.224 6.752 14.362 1.00 98.06 112 VAL A CA 1
ATOM 919 C C . VAL A 1 112 ? -10.667 6.145 15.693 1.00 98.06 112 VAL A C 1
ATOM 921 O O . VAL A 1 112 ? -9.899 6.183 16.657 1.00 98.06 112 VAL A O 1
ATOM 924 N N . PRO A 1 113 ? -11.898 5.615 15.799 1.00 97.75 113 PRO A N 1
ATOM 925 C CA . PRO A 1 113 ? -12.365 4.981 17.026 1.00 97.75 113 PRO A CA 1
ATOM 926 C C . PRO A 1 113 ? -11.416 3.871 17.500 1.00 97.75 113 PRO A C 1
ATOM 928 O O . PRO A 1 113 ? -10.966 3.043 16.715 1.00 97.75 113 PRO A O 1
ATOM 931 N N . GLY A 1 114 ? -11.084 3.876 18.792 1.00 97.12 114 GLY A N 1
ATOM 932 C CA . GLY A 1 114 ? -10.162 2.901 19.384 1.00 97.12 114 GLY A CA 1
ATOM 933 C C . GLY A 1 114 ? -8.669 3.171 19.147 1.00 97.12 114 GLY A C 1
ATOM 934 O O . GLY A 1 114 ? -7.846 2.425 19.679 1.00 97.12 114 GLY A O 1
ATOM 935 N N . ALA A 1 115 ? -8.294 4.223 18.406 1.00 98.06 115 ALA A N 1
ATOM 936 C CA . ALA A 1 115 ? -6.898 4.650 18.317 1.00 98.06 115 ALA A CA 1
ATOM 937 C C . ALA A 1 115 ? -6.401 5.217 19.659 1.00 98.06 115 ALA A C 1
ATOM 939 O O . ALA A 1 115 ? -7.120 5.942 20.350 1.00 98.06 115 ALA A O 1
ATOM 940 N N . ILE A 1 116 ? -5.159 4.888 20.016 1.00 98.06 116 ILE A N 1
ATOM 941 C CA . ILE A 1 116 ? -4.464 5.384 21.213 1.00 98.06 116 ILE A CA 1
ATOM 942 C C . ILE A 1 116 ? -3.895 6.779 20.946 1.00 98.06 116 ILE A C 1
ATOM 944 O O . ILE A 1 116 ? -4.035 7.680 21.772 1.00 98.06 116 ILE A O 1
ATOM 948 N N . SER A 1 117 ? -3.255 6.948 19.791 1.00 97.69 117 SER A N 1
ATOM 949 C CA . SER A 1 117 ? -2.625 8.194 19.367 1.00 97.69 117 SER A CA 1
ATOM 950 C C . SER A 1 117 ? -2.683 8.322 17.845 1.00 97.69 117 SER A C 1
ATOM 952 O O . SER A 1 117 ? -2.762 7.330 17.112 1.00 97.69 117 SER A O 1
ATOM 954 N N . ILE A 1 118 ? -2.681 9.567 17.374 1.00 98.31 118 ILE A N 1
ATOM 955 C CA . ILE A 1 118 ? -2.563 9.923 15.961 1.00 98.31 118 ILE A CA 1
ATOM 956 C C . ILE A 1 118 ? -1.488 10.999 15.898 1.00 98.31 118 ILE A C 1
ATOM 958 O O . ILE A 1 118 ? -1.664 12.083 16.452 1.00 98.31 118 ILE A O 1
ATOM 962 N N . GLU A 1 119 ? -0.362 10.690 15.264 1.00 97.38 119 GLU A N 1
ATOM 963 C CA . GLU A 1 119 ? 0.825 11.541 15.298 1.00 97.38 119 GLU A CA 1
ATOM 964 C C . GLU A 1 119 ? 1.423 11.734 13.909 1.00 97.38 119 GLU A C 1
ATOM 966 O O . GLU A 1 119 ? 1.492 10.816 13.090 1.00 97.38 119 GLU A O 1
ATOM 971 N N . ARG A 1 120 ? 1.893 12.955 13.652 1.00 95.38 120 ARG A N 1
ATOM 972 C CA . ARG A 1 120 ? 2.649 13.281 12.446 1.00 95.38 120 ARG A CA 1
ATOM 973 C C . ARG A 1 120 ? 4.064 12.733 12.577 1.00 95.38 120 ARG A C 1
ATOM 975 O O . ARG A 1 120 ? 4.760 13.068 13.532 1.00 95.38 120 ARG A O 1
ATOM 982 N N . ASP A 1 121 ? 4.517 11.978 11.587 1.00 92.62 121 ASP A N 1
ATOM 983 C CA . ASP A 1 121 ? 5.902 11.535 11.497 1.00 92.62 121 ASP A CA 1
ATOM 984 C C . ASP A 1 121 ? 6.642 12.279 10.381 1.00 92.62 121 ASP A C 1
ATOM 986 O O . ASP A 1 121 ? 6.487 12.003 9.186 1.00 92.62 121 ASP A O 1
ATOM 990 N N . VAL A 1 122 ? 7.469 13.235 10.803 1.00 85.75 122 VAL A N 1
ATOM 991 C CA . VAL A 1 122 ? 8.269 14.078 9.909 1.00 85.75 122 VAL A CA 1
ATOM 992 C C . VAL A 1 122 ? 9.396 13.309 9.215 1.00 85.75 122 VAL A C 1
ATOM 994 O O . VAL A 1 122 ? 9.909 13.790 8.208 1.00 85.75 122 VAL A O 1
ATOM 997 N N . GLU A 1 123 ? 9.771 12.117 9.697 1.00 86.75 123 GLU A N 1
ATOM 998 C CA . GLU A 1 123 ? 10.787 11.278 9.042 1.00 86.75 123 GLU A CA 1
ATOM 999 C C . GLU A 1 123 ? 10.317 10.755 7.675 1.00 86.75 123 GLU A C 1
ATOM 1001 O O . GLU A 1 123 ? 11.136 10.428 6.816 1.00 86.75 123 GLU A O 1
ATOM 1006 N N . TRP A 1 124 ? 8.999 10.717 7.451 1.00 83.06 124 TRP A N 1
ATOM 1007 C CA . TRP A 1 124 ? 8.376 10.281 6.195 1.00 83.06 124 TRP A CA 1
ATOM 1008 C C . TRP A 1 124 ? 8.059 11.440 5.247 1.00 83.06 124 TRP A C 1
ATOM 1010 O O . TRP A 1 124 ? 7.412 11.244 4.215 1.00 83.06 124 TRP A O 1
ATOM 1020 N N . GLU A 1 125 ? 8.503 12.652 5.576 1.00 87.50 125 GLU A N 1
ATOM 1021 C CA . GLU A 1 125 ? 8.371 13.809 4.700 1.00 87.50 125 GLU A CA 1
ATOM 1022 C C . GLU A 1 125 ? 9.544 13.897 3.736 1.00 87.50 125 GLU A C 1
ATOM 1024 O O . GLU A 1 125 ? 10.713 13.867 4.120 1.00 87.50 125 GLU A O 1
ATOM 1029 N N . ASP A 1 126 ? 9.236 14.074 2.455 1.00 87.25 126 ASP A N 1
ATOM 1030 C CA . ASP A 1 126 ? 10.250 14.467 1.493 1.00 87.25 126 ASP A CA 1
ATOM 1031 C C . ASP A 1 126 ? 10.751 15.895 1.782 1.00 87.25 126 ASP A C 1
ATOM 1033 O O . ASP A 1 126 ? 10.099 16.715 2.434 1.00 87.25 126 ASP A O 1
ATOM 1037 N N . GLU A 1 127 ? 11.912 16.244 1.225 1.00 87.06 127 GLU A N 1
ATOM 1038 C CA . GLU A 1 127 ? 12.526 17.571 1.396 1.00 87.06 127 GLU A CA 1
ATOM 1039 C C . GLU A 1 127 ? 11.605 18.730 0.977 1.00 87.06 127 GLU A C 1
ATOM 1041 O O . GLU A 1 127 ? 11.800 19.897 1.350 1.00 87.06 127 GLU A O 1
ATOM 1046 N N . LYS A 1 128 ? 10.611 18.425 0.137 1.00 90.38 128 LYS A N 1
ATOM 1047 C CA . LYS A 1 128 ? 9.650 19.381 -0.386 1.00 90.38 128 LYS A CA 1
ATOM 1048 C C . LYS A 1 128 ? 8.363 19.400 0.433 1.00 90.38 128 LYS A C 1
ATOM 1050 O O . LYS A 1 128 ? 7.563 20.275 0.119 1.00 90.38 128 LYS A O 1
ATOM 1055 N N . THR A 1 129 ? 8.138 18.536 1.421 1.00 92.81 129 THR A N 1
ATOM 1056 C CA . THR A 1 129 ? 6.876 18.340 2.161 1.00 92.81 129 THR A CA 1
ATOM 1057 C C . THR A 1 129 ? 5.692 17.963 1.246 1.00 92.81 129 THR A C 1
ATOM 1059 O O . THR A 1 129 ? 4.605 18.539 1.335 1.00 92.81 129 THR A O 1
ATOM 1062 N N . ARG A 1 130 ? 5.903 17.132 0.212 1.00 93.31 130 ARG A N 1
ATOM 1063 C CA . ARG A 1 130 ? 4.850 16.673 -0.737 1.00 93.31 130 ARG A CA 1
ATOM 1064 C C . ARG A 1 130 ? 4.087 15.459 -0.232 1.00 93.31 130 ARG A C 1
ATOM 1066 O O . ARG A 1 130 ? 2.999 15.184 -0.737 1.00 93.31 130 ARG A O 1
ATOM 1073 N N . ASN A 1 131 ? 4.657 14.774 0.738 1.00 94.44 131 ASN A N 1
ATOM 1074 C CA . ASN A 1 131 ? 4.067 13.673 1.465 1.00 94.44 131 ASN A CA 1
ATOM 1075 C C . ASN A 1 131 ? 4.356 13.838 2.960 1.00 94.44 131 ASN A C 1
ATOM 1077 O O . ASN A 1 131 ? 5.152 14.697 3.349 1.00 94.44 131 ASN A O 1
ATOM 1081 N N . CYS A 1 132 ? 3.666 13.044 3.768 1.00 95.00 132 CYS A N 1
ATOM 1082 C CA . CYS A 1 132 ? 3.870 12.927 5.202 1.00 95.00 132 CYS A CA 1
ATOM 1083 C C . CYS A 1 132 ? 3.360 11.562 5.675 1.00 95.00 132 CYS A C 1
ATOM 1085 O O . CYS A 1 132 ? 2.397 11.031 5.116 1.00 95.00 132 CYS A O 1
ATOM 1087 N N . GLY A 1 133 ? 4.001 11.002 6.697 1.00 96.50 133 GLY A N 1
ATOM 1088 C CA . GLY A 1 133 ? 3.496 9.835 7.407 1.00 96.50 133 GLY A CA 1
ATOM 1089 C C . GLY A 1 133 ? 2.646 10.269 8.596 1.00 96.50 133 GLY A C 1
ATOM 1090 O O . GLY A 1 133 ? 3.040 11.150 9.356 1.00 96.50 133 GLY A O 1
ATOM 1091 N N . ILE A 1 134 ? 1.491 9.639 8.780 1.00 97.62 134 ILE A N 1
ATOM 1092 C CA . ILE A 1 134 ? 0.685 9.757 9.996 1.00 97.62 134 ILE A CA 1
ATOM 1093 C C . ILE A 1 134 ? 0.664 8.384 10.665 1.00 97.62 134 ILE A C 1
ATOM 1095 O O . ILE A 1 134 ? 0.185 7.408 10.082 1.00 97.62 134 ILE A O 1
ATOM 1099 N N . LYS A 1 135 ? 1.214 8.302 11.877 1.00 97.69 135 LYS A N 1
ATOM 1100 C CA . LYS A 1 135 ? 1.184 7.102 12.715 1.00 97.69 135 LYS A CA 1
ATOM 1101 C C . LYS A 1 135 ? -0.124 7.070 13.485 1.00 97.69 135 LYS A C 1
ATOM 1103 O O . LYS A 1 135 ? -0.471 8.043 14.146 1.00 97.69 135 LYS A O 1
ATOM 1108 N N . ILE A 1 136 ? -0.832 5.954 13.393 1.00 98.31 136 ILE A N 1
ATOM 1109 C CA . ILE A 1 136 ? -2.070 5.710 14.131 1.00 98.31 136 ILE A CA 1
ATOM 1110 C C . ILE A 1 136 ? -1.830 4.475 14.993 1.00 98.31 136 ILE A C 1
ATOM 1112 O O . ILE A 1 136 ? -1.784 3.347 14.484 1.00 98.31 136 ILE A O 1
ATOM 1116 N N . GLU A 1 137 ? -1.610 4.699 16.285 1.00 97.81 137 GLU A N 1
ATOM 1117 C CA . GLU A 1 137 ? -1.389 3.627 17.253 1.00 97.81 137 GLU A CA 1
ATOM 1118 C C . GLU A 1 137 ? -2.721 3.054 17.722 1.00 97.81 137 GLU A C 1
ATOM 1120 O O . GLU A 1 137 ? -3.708 3.770 17.898 1.00 97.81 137 GLU A O 1
ATOM 1125 N N . TYR A 1 138 ? -2.745 1.749 17.951 1.00 96.94 138 TYR A N 1
ATOM 1126 C CA . TYR A 1 138 ? -3.919 1.023 18.409 1.00 96.94 138 TYR A CA 1
ATOM 1127 C C . TYR A 1 138 ? -3.524 -0.005 19.465 1.00 96.94 138 TYR A C 1
ATOM 1129 O O . TYR A 1 138 ? -2.372 -0.435 19.544 1.00 96.94 138 TYR A O 1
ATOM 1137 N N . GLN A 1 139 ? -4.489 -0.424 20.282 1.00 95.75 139 GLN A N 1
ATOM 1138 C CA . GLN A 1 139 ? -4.250 -1.469 21.271 1.00 95.75 139 GLN A CA 1
ATOM 1139 C C . GLN A 1 139 ? -4.193 -2.834 20.581 1.00 95.75 139 GLN A C 1
ATOM 1141 O O . GLN A 1 139 ? -5.232 -3.406 20.251 1.00 95.75 139 GLN A O 1
ATOM 1146 N N . ALA A 1 140 ? -2.984 -3.364 20.399 1.00 94.56 140 ALA A N 1
ATOM 1147 C CA . ALA A 1 140 ? -2.795 -4.730 19.927 1.00 94.56 140 ALA A CA 1
ATOM 1148 C C . ALA A 1 140 ? -3.361 -5.742 20.940 1.00 94.56 140 ALA A C 1
ATOM 1150 O O . ALA A 1 140 ? -3.191 -5.586 22.158 1.00 94.56 140 ALA A O 1
ATOM 1151 N N . ARG A 1 141 ? -4.029 -6.773 20.424 1.00 95.62 141 ARG A N 1
ATOM 1152 C CA . ARG A 1 141 ? -4.579 -7.916 21.170 1.00 95.62 141 ARG A CA 1
ATOM 1153 C C . ARG A 1 141 ? -3.667 -9.133 21.101 1.00 95.62 141 ARG A C 1
ATOM 1155 O O . ARG A 1 141 ? -3.695 -9.968 21.998 1.00 95.62 141 ARG A O 1
ATOM 1162 N N . PHE A 1 142 ? -2.818 -9.203 20.079 1.00 95.06 142 PHE A N 1
ATOM 1163 C CA . PHE A 1 142 ? -1.846 -10.276 19.909 1.00 95.06 142 PHE A CA 1
ATOM 1164 C C . PHE A 1 142 ? -0.409 -9.792 20.169 1.00 95.06 142 PHE A C 1
ATOM 1166 O O . PHE A 1 142 ? -0.134 -8.591 20.111 1.00 95.06 142 PHE A O 1
ATOM 1173 N N . PRO A 1 143 ? 0.537 -10.707 20.465 1.00 90.56 143 PRO A N 1
ATOM 1174 C CA . PRO A 1 143 ? 1.932 -10.342 20.691 1.00 90.56 143 PRO A CA 1
ATOM 1175 C C . PRO A 1 143 ? 2.535 -9.593 19.503 1.00 90.56 143 PRO A C 1
ATOM 1177 O O . PRO A 1 143 ? 2.363 -10.005 18.351 1.00 90.56 143 PRO A O 1
ATOM 1180 N N . VAL A 1 144 ? 3.283 -8.528 19.804 1.00 83.00 144 VAL A N 1
ATOM 1181 C CA . VAL A 1 144 ? 3.992 -7.726 18.803 1.00 83.00 144 VAL A CA 1
ATOM 1182 C C . VAL A 1 144 ? 5.037 -8.587 18.100 1.00 83.00 144 VAL A C 1
ATOM 1184 O O . VAL A 1 144 ? 5.868 -9.230 18.739 1.00 83.00 144 VAL A O 1
ATOM 1187 N N . GLU A 1 145 ? 5.000 -8.567 16.775 1.00 81.25 145 GLU A N 1
ATOM 1188 C CA . GLU A 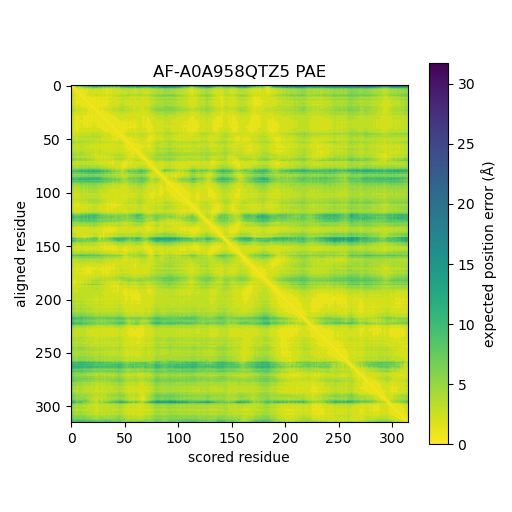1 145 ? 5.958 -9.235 15.903 1.00 81.25 145 GLU A CA 1
A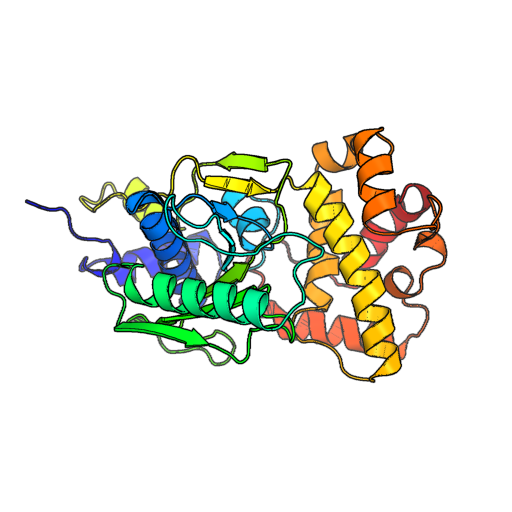TOM 1189 C C . GLU A 1 145 ? 6.965 -8.185 15.398 1.00 81.25 145 GLU A C 1
ATOM 1191 O O . GLU A 1 145 ? 6.538 -7.233 14.746 1.00 81.25 145 GLU A O 1
ATOM 1196 N N . PRO A 1 146 ? 8.282 -8.314 15.660 1.00 80.06 146 PRO A N 1
ATOM 1197 C CA . PRO A 1 146 ? 9.276 -7.301 15.279 1.00 80.06 146 PRO A CA 1
ATOM 1198 C C . PRO A 1 146 ? 9.293 -6.939 13.790 1.00 80.06 146 PRO A C 1
ATOM 1200 O O . PRO A 1 146 ? 9.711 -5.841 13.422 1.00 80.06 146 PRO A O 1
ATOM 1203 N N . SER A 1 147 ? 8.860 -7.857 12.925 1.00 78.25 147 SER A N 1
ATOM 1204 C CA . SER A 1 147 ? 8.775 -7.623 11.482 1.00 78.25 147 SER A CA 1
ATOM 1205 C C . SER A 1 147 ? 7.554 -6.803 11.036 1.00 78.25 147 SER A C 1
ATOM 1207 O O . SER A 1 147 ? 7.466 -6.471 9.853 1.00 78.25 147 SER A O 1
ATOM 1209 N N . ILE A 1 148 ? 6.648 -6.449 11.955 1.00 86.69 148 ILE A N 1
ATOM 1210 C CA . ILE A 1 148 ? 5.424 -5.681 11.709 1.00 86.69 148 ILE A CA 1
ATOM 1211 C C . ILE A 1 148 ? 5.422 -4.451 12.629 1.00 86.69 148 ILE A C 1
ATOM 1213 O O . ILE A 1 148 ? 5.529 -4.554 13.849 1.00 86.69 148 ILE A O 1
ATOM 1217 N N . LYS A 1 149 ? 5.268 -3.258 12.053 1.00 91.31 149 LYS A N 1
ATOM 1218 C CA . LYS A 1 149 ? 5.108 -1.998 12.785 1.00 91.31 149 LYS A CA 1
ATOM 1219 C C . LYS A 1 149 ? 3.895 -2.108 13.729 1.00 91.31 149 LYS A C 1
ATOM 1221 O O . LYS A 1 149 ? 2.824 -2.529 13.285 1.00 91.31 149 LYS A O 1
ATOM 1226 N N . PRO A 1 150 ? 3.987 -1.652 14.984 1.00 92.50 150 PRO A N 1
ATOM 1227 C CA . PRO A 1 150 ? 2.889 -1.733 15.953 1.00 92.50 150 PRO A CA 1
ATOM 1228 C C . PRO A 1 150 ? 1.801 -0.655 15.754 1.00 92.50 150 PRO A C 1
ATOM 1230 O O . PRO A 1 150 ? 1.002 -0.405 16.647 1.00 92.50 150 PRO A O 1
ATOM 1233 N N . PHE A 1 151 ? 1.779 0.007 14.597 1.00 95.88 151 PHE A N 1
ATOM 1234 C CA . PHE A 1 151 ? 0.861 1.089 14.241 1.00 95.88 151 PHE A CA 1
ATOM 1235 C C . PHE A 1 151 ? 0.469 0.989 12.764 1.00 95.88 151 PHE A C 1
ATOM 1237 O O . PHE A 1 151 ? 1.174 0.366 11.956 1.00 95.88 151 PHE A O 1
ATOM 1244 N N . VAL A 1 152 ? -0.632 1.639 12.387 1.00 97.56 152 VAL A N 1
ATOM 1245 C CA . VAL A 1 152 ? -0.948 1.900 10.976 1.00 97.56 152 VAL A CA 1
ATOM 1246 C C . VAL A 1 152 ? -0.166 3.131 10.529 1.00 97.56 152 VAL A C 1
ATOM 1248 O O . VAL A 1 152 ? -0.232 4.174 11.177 1.00 97.56 152 VAL A O 1
ATOM 1251 N N . LEU A 1 153 ? 0.582 3.009 9.431 1.00 97.31 153 LEU A N 1
ATOM 1252 C CA . LEU A 1 153 ? 1.216 4.150 8.778 1.00 97.31 153 LEU A CA 1
ATOM 1253 C C . LEU A 1 153 ? 0.332 4.605 7.616 1.00 97.31 153 LEU A C 1
ATOM 1255 O O . LEU A 1 153 ? 0.230 3.912 6.602 1.00 97.31 153 LEU A O 1
ATOM 1259 N N . LEU A 1 154 ? -0.302 5.763 7.773 1.00 97.75 154 LEU A N 1
ATOM 1260 C CA . LEU A 1 154 ? -1.031 6.439 6.709 1.00 97.75 154 LEU A CA 1
ATOM 1261 C C . LEU A 1 154 ? -0.078 7.407 5.998 1.00 97.75 154 LEU A C 1
ATOM 1263 O O . LEU A 1 154 ? 0.234 8.479 6.515 1.00 97.75 154 LEU A O 1
ATOM 1267 N N . GLU A 1 155 ? 0.397 7.023 4.817 1.00 96.62 155 GLU A N 1
ATOM 1268 C CA . GLU A 1 155 ? 1.226 7.869 3.962 1.00 96.62 155 GLU A CA 1
ATOM 1269 C C . GLU A 1 155 ? 0.323 8.760 3.102 1.00 96.62 155 GLU A C 1
ATOM 1271 O O . GLU A 1 155 ? -0.298 8.318 2.131 1.00 96.62 155 GLU A O 1
ATOM 1276 N N . VAL A 1 156 ? 0.242 10.039 3.465 1.00 95.94 156 VAL A N 1
ATOM 1277 C CA . VAL A 1 156 ? -0.560 11.036 2.752 1.00 95.94 156 VAL A CA 1
ATOM 1278 C C . VAL A 1 156 ? 0.302 11.814 1.768 1.00 95.94 156 VAL A C 1
ATOM 1280 O O . VAL A 1 156 ? 1.440 12.172 2.067 1.00 95.94 156 VAL A O 1
ATOM 1283 N N . GLY A 1 157 ? -0.232 12.132 0.591 1.00 95.00 157 GLY A N 1
ATOM 1284 C CA . GLY A 1 157 ? 0.472 12.965 -0.381 1.00 95.00 157 GLY A CA 1
ATOM 1285 C C . GLY A 1 157 ? -0.433 13.619 -1.417 1.00 95.00 157 GLY A C 1
ATOM 1286 O O . GLY A 1 157 ? -1.651 13.472 -1.388 1.00 95.00 157 GLY A O 1
ATOM 1287 N N . PHE A 1 158 ? 0.195 14.344 -2.347 1.00 94.69 158 PHE A N 1
ATOM 1288 C CA . PHE A 1 158 ? -0.481 15.136 -3.394 1.00 94.69 158 PHE A CA 1
ATOM 1289 C C . PHE A 1 158 ? -0.235 14.631 -4.824 1.00 94.69 158 PHE A C 1
ATOM 1291 O O . PHE A 1 158 ? -0.533 15.325 -5.794 1.00 94.69 158 PHE A O 1
ATOM 1298 N N . ALA A 1 159 ? 0.407 13.470 -4.973 1.00 90.44 159 ALA A N 1
ATOM 1299 C CA . ALA A 1 159 ? 0.607 12.871 -6.288 1.00 90.44 159 ALA A CA 1
ATOM 1300 C C . ALA A 1 159 ? -0.739 12.367 -6.813 1.00 90.44 159 ALA A C 1
ATOM 1302 O O . ALA A 1 159 ? -1.406 11.626 -6.098 1.00 90.44 159 ALA A O 1
ATOM 1303 N N . GLN A 1 160 ? -1.101 12.774 -8.031 1.00 89.75 160 GLN A N 1
ATOM 1304 C CA . GLN A 1 160 ? -2.367 12.425 -8.674 1.00 89.75 160 GLN A CA 1
ATOM 1305 C C . GLN A 1 160 ? -2.529 10.905 -8.784 1.00 89.75 160 GLN A C 1
ATOM 1307 O O . GLN A 1 160 ? -1.562 10.189 -9.035 1.00 89.75 160 GLN A O 1
ATOM 1312 N N . VAL A 1 161 ? -3.759 10.435 -8.582 1.00 92.50 161 VAL A N 1
ATOM 1313 C CA . VAL A 1 161 ? -4.130 9.014 -8.599 1.00 92.50 161 VAL A CA 1
ATOM 1314 C C . VAL A 1 161 ? -5.300 8.840 -9.557 1.00 92.50 161 VAL A C 1
ATOM 1316 O O . VAL A 1 161 ? -6.421 8.523 -9.169 1.00 92.50 161 VAL A O 1
ATOM 1319 N N . GLU A 1 162 ? -5.050 9.117 -10.830 1.00 93.56 162 GLU A N 1
ATOM 1320 C CA . GLU A 1 162 ? -6.024 8.970 -11.909 1.00 93.56 162 GLU A CA 1
ATOM 1321 C C . GLU A 1 162 ? -5.375 8.260 -13.099 1.00 93.56 162 GLU A C 1
ATOM 1323 O O . GLU A 1 162 ? -4.227 8.568 -13.419 1.00 93.56 162 GLU A O 1
ATOM 1328 N N . PRO A 1 163 ? -6.084 7.323 -13.751 1.00 96.56 163 PRO A N 1
ATOM 1329 C CA . PRO A 1 163 ? -7.477 6.942 -13.513 1.00 96.56 163 PRO A CA 1
ATOM 1330 C C . PRO A 1 163 ? -7.673 5.985 -12.323 1.00 96.56 163 PRO A C 1
ATOM 1332 O O . PRO A 1 163 ? -6.798 5.205 -11.946 1.00 96.56 163 PRO A O 1
ATOM 1335 N N . ASN A 1 164 ? -8.866 6.043 -11.735 1.00 97.81 164 ASN A N 1
ATOM 1336 C CA . ASN A 1 164 ? -9.269 5.251 -10.575 1.00 97.81 164 ASN A CA 1
ATOM 1337 C C . ASN A 1 164 ? -10.735 4.798 -10.700 1.00 97.81 164 ASN A C 1
ATOM 1339 O O . ASN A 1 164 ? -11.486 5.283 -11.550 1.00 97.81 164 ASN A O 1
ATOM 1343 N N . GLY A 1 165 ? -11.151 3.863 -9.844 1.00 97.38 165 GLY A N 1
ATOM 1344 C CA . GLY A 1 165 ? -12.537 3.393 -9.779 1.00 97.38 165 GLY A CA 1
ATOM 1345 C C . GLY A 1 165 ? -13.000 3.161 -8.344 1.00 97.38 165 GLY A C 1
ATOM 1346 O O . GLY A 1 165 ? -12.164 2.881 -7.483 1.00 97.38 165 GLY A O 1
ATOM 1347 N N . PRO A 1 166 ? -14.310 3.299 -8.071 1.00 97.88 166 PRO A N 1
ATOM 1348 C CA . PRO A 1 166 ? -14.851 3.068 -6.743 1.00 97.88 166 PRO A CA 1
ATOM 1349 C C . PRO A 1 166 ? -14.854 1.570 -6.437 1.00 97.88 166 PRO A C 1
ATOM 1351 O O . PRO A 1 166 ? -15.267 0.753 -7.263 1.00 97.88 166 PRO A O 1
ATOM 1354 N N . VAL A 1 167 ? -14.400 1.214 -5.242 1.00 97.12 167 VAL A N 1
ATOM 1355 C CA . VAL A 1 167 ? -14.427 -0.152 -4.720 1.00 97.12 167 VAL A CA 1
ATOM 1356 C C . VAL A 1 167 ? -14.870 -0.136 -3.263 1.00 97.12 167 VAL A C 1
ATOM 1358 O O . VAL A 1 167 ? -14.591 0.802 -2.516 1.00 97.12 167 VAL A O 1
ATOM 1361 N N . THR A 1 168 ? -15.572 -1.188 -2.851 1.00 97.44 168 THR A N 1
ATOM 1362 C CA . THR A 1 168 ? -15.856 -1.427 -1.434 1.00 97.44 168 THR A CA 1
ATOM 1363 C C . THR A 1 168 ? -14.800 -2.373 -0.888 1.00 97.44 168 THR A C 1
ATOM 1365 O O . THR A 1 168 ? -14.663 -3.484 -1.395 1.00 97.44 168 THR A O 1
ATOM 1368 N N . ILE A 1 169 ? -14.072 -1.939 0.137 1.00 96.88 169 ILE A N 1
ATOM 1369 C CA . ILE A 1 169 ? -12.996 -2.713 0.762 1.00 96.88 169 ILE A CA 1
ATOM 1370 C C . ILE A 1 169 ? -13.317 -3.004 2.230 1.00 96.88 169 ILE A C 1
ATOM 1372 O O . ILE A 1 169 ? -13.973 -2.219 2.921 1.00 96.88 169 ILE A O 1
ATOM 1376 N N . SER A 1 170 ? -12.876 -4.167 2.704 1.00 96.50 170 SER A N 1
ATOM 1377 C CA . SER A 1 170 ? -13.137 -4.656 4.059 1.00 96.50 170 SER A CA 1
ATOM 1378 C C . SER A 1 170 ? -11.942 -5.407 4.622 1.00 96.50 170 SER A C 1
ATOM 1380 O O . SER A 1 170 ? -11.038 -5.789 3.880 1.00 96.50 170 SER A O 1
ATOM 1382 N N . SER A 1 171 ? -11.937 -5.633 5.934 1.00 97.38 171 SER A N 1
ATOM 1383 C CA . SER A 1 171 ? -10.948 -6.499 6.575 1.00 97.38 171 SER A CA 1
ATOM 1384 C C . SER A 1 171 ? -11.379 -7.957 6.522 1.00 97.38 171 SER A C 1
ATOM 1386 O O . SER A 1 171 ? -12.576 -8.251 6.509 1.00 97.38 171 SER A O 1
ATOM 1388 N N . TRP A 1 172 ? -10.418 -8.877 6.573 1.00 97.19 172 TRP A N 1
ATOM 1389 C CA . TRP A 1 172 ? -10.742 -10.303 6.670 1.00 97.19 172 TRP A CA 1
ATOM 1390 C C . TRP A 1 172 ? -11.563 -10.613 7.925 1.00 97.19 172 TRP A C 1
ATOM 1392 O O . TRP A 1 172 ? -12.503 -11.397 7.879 1.00 97.19 172 TRP A O 1
ATOM 1402 N N . VAL A 1 173 ? -11.256 -9.946 9.040 1.00 97.62 173 VAL A N 1
ATOM 1403 C CA . VAL A 1 173 ? -11.968 -10.112 10.316 1.00 97.62 173 VAL A CA 1
ATOM 1404 C C . VAL A 1 173 ? -13.427 -9.651 10.181 1.00 97.62 173 VAL A C 1
ATOM 1406 O O . VAL A 1 173 ? -14.340 -10.347 10.622 1.00 97.62 173 VAL A O 1
ATOM 1409 N N . SER A 1 174 ? -13.669 -8.527 9.498 1.00 96.38 174 SER A N 1
ATOM 1410 C CA . SER A 1 174 ? -15.018 -8.024 9.202 1.00 96.38 174 SER A CA 1
ATOM 1411 C C . SER A 1 174 ? -15.794 -8.975 8.280 1.00 96.38 174 SER A C 1
ATOM 1413 O O . SER A 1 174 ? -16.989 -9.182 8.489 1.00 96.38 174 SER A O 1
ATOM 1415 N N . GLU A 1 175 ? -15.135 -9.592 7.294 1.00 95.81 175 GLU A N 1
ATOM 1416 C CA . GLU A 1 175 ? -15.751 -10.603 6.422 1.00 95.81 175 GLU A CA 1
ATOM 1417 C C . GLU A 1 175 ? -16.180 -11.855 7.205 1.00 95.81 175 GLU A C 1
ATOM 1419 O O . GLU A 1 175 ? -17.299 -12.339 7.018 1.00 95.81 175 GLU A O 1
ATOM 1424 N N . ILE A 1 176 ? -15.341 -12.360 8.116 1.00 97.19 176 ILE A N 1
ATOM 1425 C CA . ILE A 1 176 ? -15.700 -13.492 8.987 1.00 97.19 176 ILE A CA 1
ATOM 1426 C C . ILE A 1 176 ? -16.845 -13.120 9.935 1.00 97.19 176 ILE A C 1
ATOM 1428 O O . ILE A 1 176 ? -17.807 -13.880 10.054 1.00 97.19 176 ILE A O 1
ATOM 1432 N N . ALA A 1 177 ? -16.787 -11.948 10.574 1.00 96.38 177 ALA A N 1
ATOM 1433 C CA . ALA A 1 177 ? -17.852 -11.481 11.461 1.00 96.38 177 ALA A CA 1
ATOM 1434 C C . ALA A 1 177 ? -19.200 -11.356 10.733 1.00 96.38 177 ALA A C 1
ATOM 1436 O O . ALA A 1 177 ? -20.236 -11.731 11.286 1.00 96.38 177 ALA A O 1
ATOM 1437 N N . ALA A 1 178 ? -19.186 -10.900 9.476 1.00 94.38 178 ALA A N 1
ATOM 1438 C CA . ALA A 1 178 ? -20.376 -10.852 8.633 1.00 94.38 178 ALA A CA 1
ATOM 1439 C C . ALA A 1 178 ? -20.926 -12.258 8.330 1.00 94.38 178 ALA A C 1
ATOM 1441 O O . ALA A 1 178 ? -22.129 -12.475 8.464 1.00 94.38 178 ALA A O 1
ATOM 1442 N N . LYS A 1 179 ? -20.067 -13.236 7.994 1.00 95.00 179 LYS A N 1
ATOM 1443 C CA . LYS A 1 179 ? -20.479 -14.647 7.809 1.00 95.00 179 LYS A CA 1
ATOM 1444 C C . LYS A 1 179 ? -21.086 -15.243 9.089 1.00 95.00 179 LYS A C 1
ATOM 1446 O O . LYS A 1 179 ? -22.002 -16.057 9.009 1.00 95.00 179 LYS A O 1
ATOM 1451 N N . ALA A 1 180 ? -20.593 -14.825 10.254 1.00 94.69 180 ALA A N 1
ATOM 1452 C CA . ALA A 1 180 ? -21.090 -15.235 11.566 1.00 94.69 180 ALA A CA 1
ATOM 1453 C C . ALA A 1 180 ? -22.348 -14.469 12.031 1.00 94.69 180 ALA A C 1
ATOM 1455 O O . ALA A 1 180 ? -22.890 -14.790 13.084 1.00 94.69 180 ALA A O 1
ATOM 1456 N N . ASN A 1 181 ? -22.836 -13.490 11.255 1.00 94.00 181 ASN A N 1
ATOM 1457 C CA . ASN A 1 181 ? -23.972 -12.625 11.598 1.00 94.00 181 ASN A CA 1
ATOM 1458 C C . ASN A 1 181 ? -23.822 -11.904 12.954 1.00 94.00 181 ASN A C 1
ATOM 1460 O O . ASN A 1 181 ? -24.803 -11.735 13.679 1.00 94.00 181 ASN A O 1
ATOM 1464 N N . LEU A 1 182 ? -22.604 -11.475 13.305 1.00 94.31 182 LEU A N 1
ATOM 1465 C CA . LEU A 1 182 ? -22.384 -10.699 14.527 1.00 94.31 182 LEU A CA 1
ATOM 1466 C C . LEU A 1 182 ? -23.034 -9.310 14.430 1.00 94.31 182 LEU A C 1
ATOM 1468 O O . LEU A 1 182 ? -22.932 -8.622 13.412 1.00 94.31 182 LEU A O 1
ATOM 1472 N N . GLU A 1 183 ? -23.666 -8.862 15.517 1.00 93.69 183 GLU A N 1
ATOM 1473 C CA . GLU A 1 183 ? -24.290 -7.536 15.604 1.00 93.69 183 GLU A CA 1
ATOM 1474 C C . GLU A 1 183 ? -23.266 -6.436 15.933 1.00 93.69 183 GLU A C 1
ATOM 1476 O O . GLU A 1 183 ? -23.264 -5.850 17.015 1.00 93.69 183 GLU A O 1
ATOM 1481 N N . ILE A 1 184 ? -22.401 -6.129 14.969 1.00 95.12 184 ILE A N 1
ATOM 1482 C CA . ILE A 1 184 ? -21.356 -5.098 15.070 1.00 95.12 184 ILE A CA 1
ATOM 1483 C C . ILE A 1 184 ? -21.641 -3.897 14.156 1.00 95.12 184 ILE A C 1
ATOM 1485 O O . ILE A 1 184 ? -22.499 -3.953 13.266 1.00 95.12 184 ILE A O 1
ATOM 1489 N N . GLU A 1 185 ? -20.936 -2.792 14.390 1.00 95.38 185 GLU A N 1
ATOM 1490 C CA . GLU A 1 185 ? -20.883 -1.666 13.457 1.00 95.38 185 GLU A CA 1
ATOM 1491 C C . GLU A 1 185 ? -20.191 -2.105 12.159 1.00 95.38 185 GLU A C 1
ATOM 1493 O O . GLU A 1 185 ? -19.115 -2.709 12.178 1.00 95.38 185 GLU A O 1
ATOM 1498 N N . ASP A 1 186 ? -20.810 -1.791 11.021 1.00 93.31 186 ASP A N 1
ATOM 1499 C CA . ASP A 1 186 ? -20.256 -2.106 9.707 1.00 93.31 186 ASP A CA 1
ATOM 1500 C C . ASP A 1 186 ? -19.158 -1.104 9.336 1.00 93.31 186 ASP A C 1
ATOM 1502 O O . ASP A 1 186 ? -19.424 0.024 8.913 1.00 93.31 186 ASP A O 1
ATOM 1506 N N . ASN A 1 187 ? -17.907 -1.533 9.493 1.00 94.38 187 ASN A N 1
ATOM 1507 C CA . ASN A 1 187 ? -16.728 -0.738 9.172 1.00 94.38 187 ASN A CA 1
ATOM 1508 C C . ASN A 1 187 ? -16.155 -1.017 7.768 1.00 94.38 187 ASN A C 1
ATOM 1510 O O . ASN A 1 187 ? -14.958 -0.843 7.541 1.00 94.38 187 ASN A O 1
ATOM 1514 N N . ARG A 1 188 ? -16.984 -1.454 6.809 1.00 96.00 188 ARG A N 1
ATOM 1515 C CA . ARG A 1 188 ? -16.595 -1.528 5.390 1.00 96.00 188 ARG A CA 1
ATOM 1516 C C . ARG A 1 188 ? -16.444 -0.135 4.790 1.00 96.00 188 ARG A C 1
ATOM 1518 O O . ARG A 1 188 ? -17.372 0.672 4.842 1.00 96.00 188 ARG A O 1
ATOM 1525 N N . ALA A 1 189 ? -15.304 0.135 4.163 1.00 96.94 189 ALA A N 1
ATOM 1526 C CA . ALA A 1 189 ? -15.087 1.381 3.440 1.00 96.94 189 ALA A CA 1
ATOM 1527 C C . ALA A 1 189 ? -15.688 1.252 2.032 1.00 96.94 189 ALA A C 1
ATOM 1529 O O . ALA A 1 189 ? -15.191 0.489 1.205 1.00 96.94 189 ALA A O 1
ATOM 1530 N N . THR A 1 190 ? -16.791 1.956 1.783 1.00 96.94 190 THR A N 1
ATOM 1531 C CA . THR A 1 190 ? -17.532 1.922 0.511 1.00 96.94 190 THR A CA 1
ATOM 1532 C C . THR A 1 190 ? -17.099 3.060 -0.410 1.00 96.94 190 THR A C 1
ATOM 1534 O O . THR A 1 190 ? -16.633 4.094 0.063 1.00 96.94 190 THR A O 1
ATOM 1537 N N . GLU A 1 191 ? -17.239 2.863 -1.726 1.00 97.06 191 GLU A N 1
ATOM 1538 C CA . GLU A 1 191 ? -16.919 3.862 -2.762 1.00 97.06 191 GLU A CA 1
ATOM 1539 C C . GLU A 1 191 ? -15.497 4.457 -2.679 1.00 97.06 191 GLU A C 1
ATOM 1541 O O . GLU A 1 191 ? -15.246 5.575 -3.137 1.00 97.06 191 GLU A O 1
ATOM 1546 N N . VAL A 1 192 ? -14.534 3.702 -2.138 1.00 97.94 192 VAL A N 1
ATOM 1547 C CA . VAL A 1 192 ? -13.132 4.128 -2.067 1.00 97.94 192 VAL A CA 1
ATOM 1548 C C . VAL A 1 192 ? -12.557 4.134 -3.475 1.00 97.94 192 VAL A C 1
ATOM 1550 O O . VAL A 1 192 ? -12.533 3.108 -4.152 1.00 97.94 192 VAL A O 1
ATOM 1553 N N . ARG A 1 193 ? -12.068 5.285 -3.932 1.00 98.25 193 ARG A N 1
ATOM 1554 C CA . ARG A 1 193 ? -11.442 5.415 -5.249 1.00 98.25 193 ARG A CA 1
ATOM 1555 C C . ARG A 1 193 ? -10.061 4.771 -5.232 1.00 98.25 193 ARG A C 1
ATOM 1557 O O . ARG A 1 193 ? -9.138 5.307 -4.631 1.00 98.25 193 ARG A O 1
ATOM 1564 N N . CYS A 1 194 ? -9.916 3.622 -5.884 1.00 98.25 194 CYS A N 1
ATOM 1565 C CA . CYS A 1 194 ? -8.654 2.894 -5.974 1.00 98.25 194 CYS A CA 1
ATOM 1566 C C . CYS A 1 194 ? -8.018 3.055 -7.353 1.00 98.25 194 CYS A C 1
ATOM 1568 O O . CYS A 1 194 ? -8.678 2.882 -8.382 1.00 98.25 194 CYS A O 1
ATOM 1570 N N . TYR A 1 195 ? -6.719 3.352 -7.364 1.00 97.88 195 TYR A N 1
ATOM 1571 C CA . TYR A 1 195 ? -5.937 3.492 -8.590 1.00 97.88 195 TYR A CA 1
ATOM 1572 C C . TYR A 1 195 ? -5.975 2.230 -9.446 1.00 97.88 195 TYR A C 1
ATOM 1574 O O . TYR A 1 195 ? -5.934 1.120 -8.908 1.00 97.88 195 TYR A O 1
ATOM 1582 N N . PHE A 1 196 ? -6.032 2.381 -10.766 1.00 98.31 196 PHE A N 1
ATOM 1583 C CA . PHE A 1 196 ? -6.144 1.234 -11.659 1.00 98.31 196 PHE A CA 1
ATOM 1584 C C . PHE A 1 196 ? -4.869 0.363 -11.695 1.00 98.31 196 PHE A C 1
ATOM 1586 O O . PHE A 1 196 ? -3.753 0.895 -11.756 1.00 98.31 196 PHE A O 1
ATOM 1593 N N . PRO A 1 197 ? -5.009 -0.984 -11.675 1.00 98.25 197 PRO A N 1
ATOM 1594 C CA . PRO A 1 197 ? -3.888 -1.921 -11.764 1.00 98.25 197 PRO A CA 1
ATOM 1595 C C . PRO A 1 197 ? -2.973 -1.680 -12.970 1.00 98.25 197 PRO A C 1
ATOM 1597 O O . PRO A 1 197 ? -1.760 -1.799 -12.845 1.00 98.25 197 PRO A O 1
ATOM 1600 N N . GLU A 1 198 ? -3.531 -1.304 -14.117 1.00 98.06 198 GLU A N 1
ATOM 1601 C CA . GLU A 1 198 ? -2.813 -1.039 -15.368 1.00 98.06 198 GLU A CA 1
ATOM 1602 C C . GLU A 1 198 ? -1.818 0.116 -15.249 1.00 98.06 198 GLU A C 1
ATOM 1604 O O . GLU A 1 198 ? -0.692 0.028 -15.734 1.00 98.06 198 GLU A O 1
ATOM 1609 N N . TYR A 1 199 ? -2.209 1.178 -14.552 1.00 97.75 199 TYR A N 1
ATOM 1610 C CA . TYR A 1 199 ? -1.359 2.345 -14.341 1.00 97.75 199 TYR A CA 1
ATOM 1611 C C . TYR A 1 199 ? -0.368 2.102 -13.205 1.00 97.75 199 TYR A C 1
ATOM 1613 O O . TYR A 1 199 ? 0.810 2.449 -13.316 1.00 97.75 199 TYR A O 1
ATOM 1621 N N . THR A 1 200 ? -0.815 1.396 -12.159 1.00 97.44 200 THR A N 1
ATOM 1622 C CA . THR A 1 200 ? 0.067 0.907 -11.091 1.00 97.44 200 THR A CA 1
ATOM 1623 C C . THR A 1 200 ? 1.173 0.014 -11.662 1.00 97.44 200 THR A C 1
ATOM 1625 O O . THR A 1 200 ? 2.310 0.087 -11.212 1.00 97.44 200 THR A O 1
ATOM 1628 N N . PHE A 1 201 ? 0.877 -0.811 -12.668 1.00 98.38 201 PHE A N 1
ATOM 1629 C CA . PHE A 1 201 ? 1.858 -1.666 -13.336 1.00 98.38 201 PHE A CA 1
ATOM 1630 C C . PHE A 1 201 ? 3.021 -0.865 -13.930 1.00 98.38 201 PHE A C 1
ATOM 1632 O O . PHE A 1 201 ? 4.175 -1.176 -13.633 1.00 98.38 201 PHE A O 1
ATOM 1639 N N . VAL A 1 202 ? 2.735 0.202 -14.679 1.00 97.44 202 VAL A N 1
ATOM 1640 C CA . VAL A 1 202 ? 3.778 1.065 -15.258 1.00 97.44 202 VAL A CA 1
ATOM 1641 C C . VAL A 1 202 ? 4.585 1.770 -14.163 1.00 97.44 202 VAL A C 1
ATOM 1643 O O . VAL A 1 202 ? 5.812 1.802 -14.231 1.00 97.44 202 VAL A O 1
ATOM 1646 N N . GLU A 1 203 ? 3.930 2.252 -13.102 1.00 96.31 203 GLU A N 1
ATOM 1647 C CA . GLU A 1 203 ? 4.625 2.854 -11.953 1.00 96.31 203 GLU A CA 1
ATOM 1648 C C . GLU A 1 203 ? 5.548 1.865 -11.234 1.00 96.31 203 GLU A C 1
ATOM 1650 O O . GLU A 1 203 ? 6.612 2.242 -10.740 1.00 96.31 203 GLU A O 1
ATOM 1655 N N . LYS A 1 204 ? 5.171 0.585 -11.171 1.00 97.38 204 LYS A N 1
ATOM 1656 C CA . LYS A 1 204 ? 6.008 -0.459 -10.571 1.00 97.38 204 LYS A CA 1
ATOM 1657 C C . LYS A 1 204 ? 7.213 -0.796 -11.440 1.00 97.38 204 LYS A C 1
ATOM 1659 O O . LYS A 1 204 ? 8.284 -1.012 -10.876 1.00 97.38 204 LYS A O 1
ATOM 1664 N N . LEU A 1 205 ? 7.067 -0.800 -12.767 1.00 97.75 205 LEU A N 1
ATOM 1665 C CA . LEU A 1 205 ? 8.203 -0.928 -13.685 1.00 97.75 205 LEU A CA 1
ATOM 1666 C C . LEU A 1 205 ? 9.194 0.227 -13.484 1.00 97.75 205 LEU A C 1
ATOM 1668 O O . LEU A 1 205 ? 10.384 -0.018 -13.286 1.00 97.75 205 LEU A O 1
ATOM 1672 N N . GLU A 1 206 ? 8.706 1.472 -13.455 1.00 96.25 206 GLU A N 1
ATOM 1673 C CA . GLU A 1 206 ? 9.553 2.652 -13.220 1.00 96.25 206 GLU A CA 1
ATOM 1674 C C . GLU A 1 206 ? 10.257 2.558 -11.868 1.00 96.25 206 GLU A C 1
ATOM 1676 O O . GLU A 1 206 ? 11.475 2.733 -11.769 1.00 96.25 206 GLU A O 1
ATOM 1681 N N . ALA A 1 207 ? 9.505 2.193 -10.825 1.00 95.50 207 ALA A N 1
ATOM 1682 C CA . ALA A 1 207 ? 10.049 2.061 -9.488 1.00 95.50 207 ALA A CA 1
ATOM 1683 C C . ALA A 1 207 ? 11.132 0.979 -9.413 1.00 95.50 207 ALA A C 1
ATOM 1685 O O . ALA A 1 207 ? 12.039 1.118 -8.592 1.00 95.50 207 ALA A O 1
ATOM 1686 N N . ILE A 1 208 ? 11.055 -0.077 -10.232 1.00 97.50 208 ILE A N 1
ATOM 1687 C CA . ILE A 1 208 ? 12.108 -1.090 -10.327 1.00 97.50 208 ILE A CA 1
ATOM 1688 C C . ILE A 1 208 ? 13.372 -0.499 -10.952 1.00 97.50 208 ILE A C 1
ATOM 1690 O O . ILE A 1 208 ? 14.416 -0.532 -10.300 1.00 97.50 208 ILE A O 1
ATOM 1694 N N . SER A 1 209 ? 13.275 0.102 -12.142 1.00 95.75 209 SER A N 1
ATOM 1695 C CA . SER A 1 209 ? 14.435 0.679 -12.845 1.00 95.75 209 SER A CA 1
ATOM 1696 C C . SER A 1 209 ? 15.129 1.755 -12.001 1.00 95.75 209 SER A C 1
ATOM 1698 O O . SER A 1 209 ? 16.340 1.709 -11.766 1.00 95.75 209 SER A O 1
ATOM 1700 N N . ARG A 1 210 ? 14.358 2.695 -11.439 1.00 94.88 210 ARG A N 1
ATOM 1701 C CA . ARG A 1 210 ? 14.900 3.784 -10.616 1.00 94.88 210 ARG A CA 1
ATOM 1702 C C . ARG A 1 210 ? 15.523 3.293 -9.313 1.00 94.88 210 ARG A C 1
ATOM 1704 O O . ARG A 1 210 ? 16.600 3.762 -8.942 1.00 94.88 210 ARG A O 1
ATOM 1711 N N . LYS A 1 211 ? 14.858 2.389 -8.579 1.00 95.56 211 LYS A N 1
ATOM 1712 C CA . LYS A 1 211 ? 15.405 1.883 -7.308 1.00 95.56 211 LYS A CA 1
ATOM 1713 C C . LYS A 1 211 ? 16.624 0.998 -7.531 1.00 95.56 211 LYS A C 1
ATOM 1715 O O . LYS A 1 211 ? 17.525 1.067 -6.705 1.00 95.56 211 LYS A O 1
ATOM 1720 N N . TYR A 1 212 ? 16.670 0.239 -8.626 1.00 96.38 212 TYR A N 1
ATOM 1721 C CA . TYR A 1 212 ? 17.854 -0.520 -9.019 1.00 96.38 212 TYR A CA 1
ATOM 1722 C C . TYR A 1 212 ? 19.054 0.407 -9.230 1.00 96.38 212 TYR A C 1
ATOM 1724 O O . TYR A 1 212 ? 20.055 0.262 -8.539 1.00 96.38 212 TYR A O 1
ATOM 1732 N N . LYS A 1 213 ? 18.922 1.425 -10.093 1.00 94.31 213 LYS A N 1
ATOM 1733 C CA . LYS A 1 213 ? 19.989 2.409 -10.362 1.00 94.31 213 LYS A CA 1
ATOM 1734 C C . LYS A 1 213 ? 20.510 3.047 -9.070 1.00 94.31 213 LYS A C 1
ATOM 1736 O O . LYS A 1 213 ? 21.706 3.016 -8.801 1.00 94.31 213 LYS A O 1
ATOM 1741 N N . ARG A 1 214 ? 19.599 3.528 -8.216 1.00 93.56 214 ARG A N 1
ATOM 1742 C CA . ARG A 1 214 ? 19.959 4.121 -6.919 1.00 93.56 214 ARG A CA 1
ATOM 1743 C C . ARG A 1 214 ? 20.670 3.132 -5.991 1.00 93.56 214 ARG A C 1
ATOM 1745 O O . ARG A 1 214 ? 21.588 3.516 -5.274 1.00 93.56 214 ARG A O 1
ATOM 1752 N N . GLU A 1 215 ? 20.216 1.885 -5.957 1.00 94.75 215 GLU A N 1
ATOM 1753 C CA . GLU A 1 215 ? 20.824 0.840 -5.138 1.00 94.75 215 GLU A CA 1
ATOM 1754 C C . GLU A 1 215 ? 22.248 0.537 -5.610 1.00 94.75 215 GLU A C 1
ATOM 1756 O O . GLU A 1 215 ? 23.143 0.485 -4.776 1.00 94.75 215 GLU A O 1
ATOM 1761 N N . GLN A 1 216 ? 22.475 0.441 -6.921 1.00 94.00 216 GLN A N 1
ATOM 1762 C CA . GLN A 1 216 ? 23.806 0.233 -7.498 1.00 94.00 216 GLN A CA 1
ATOM 1763 C C . GLN A 1 216 ? 24.759 1.407 -7.214 1.00 94.00 216 GLN A C 1
ATOM 1765 O O . GLN A 1 216 ? 25.940 1.196 -6.957 1.00 94.00 216 GLN A O 1
ATOM 1770 N N . GLU A 1 217 ? 24.253 2.643 -7.193 1.00 93.81 217 GLU A N 1
ATOM 1771 C CA . GLU A 1 217 ? 25.042 3.834 -6.845 1.00 93.81 217 GLU A CA 1
ATOM 1772 C C . GLU A 1 217 ? 25.399 3.909 -5.352 1.00 93.81 217 GLU A C 1
ATOM 1774 O O . GLU A 1 217 ? 26.484 4.362 -4.990 1.00 93.81 217 GLU A O 1
ATOM 1779 N N . GLN A 1 218 ? 24.474 3.511 -4.473 1.00 93.38 218 GLN A N 1
ATOM 1780 C CA . GLN A 1 218 ? 24.592 3.705 -3.019 1.00 93.38 218 GLN A CA 1
ATOM 1781 C C . GLN A 1 218 ? 25.026 2.436 -2.273 1.00 93.38 218 GLN A C 1
ATOM 1783 O O . GLN A 1 218 ? 25.311 2.502 -1.079 1.00 93.38 218 GLN A O 1
ATOM 1788 N N . ASN A 1 219 ? 25.041 1.288 -2.955 1.00 90.56 219 ASN A N 1
ATOM 1789 C CA . ASN A 1 219 ? 25.204 -0.050 -2.388 1.00 90.56 219 ASN A CA 1
ATOM 1790 C C . ASN A 1 219 ? 24.289 -0.302 -1.172 1.00 90.56 219 ASN A C 1
ATOM 1792 O O . ASN A 1 219 ? 24.675 -0.931 -0.184 1.00 90.56 219 ASN A O 1
ATOM 1796 N N . LEU A 1 220 ? 23.068 0.240 -1.224 1.00 91.12 220 LEU A N 1
ATOM 1797 C CA . LEU A 1 220 ? 22.094 0.186 -0.136 1.00 91.12 220 LEU A CA 1
ATOM 1798 C C . LEU A 1 220 ? 20.745 -0.282 -0.669 1.00 91.12 220 LEU A C 1
ATOM 1800 O O . LEU A 1 220 ? 20.046 0.465 -1.353 1.00 91.12 220 LEU A O 1
ATOM 1804 N N . LEU A 1 221 ? 20.367 -1.511 -0.312 1.00 90.25 221 LEU A N 1
ATOM 1805 C CA . LEU A 1 221 ? 19.111 -2.123 -0.731 1.00 90.25 221 LEU A CA 1
ATOM 1806 C C . LEU A 1 221 ? 17.938 -1.615 0.128 1.00 90.25 221 LEU A C 1
ATOM 1808 O O . LEU A 1 221 ? 17.887 -1.921 1.321 1.00 90.25 221 LEU A O 1
ATOM 1812 N N . PRO A 1 222 ? 16.954 -0.886 -0.437 1.00 87.25 222 PRO A N 1
ATOM 1813 C CA . PRO A 1 222 ? 15.787 -0.474 0.332 1.00 87.25 222 PRO A CA 1
ATOM 1814 C C . PRO A 1 222 ? 14.908 -1.684 0.680 1.00 87.25 222 PRO A C 1
ATOM 1816 O O . PRO A 1 222 ? 14.522 -2.445 -0.208 1.00 87.25 222 PRO A O 1
ATOM 1819 N N . SER A 1 223 ? 14.491 -1.800 1.943 1.00 80.19 223 SER A N 1
ATOM 1820 C CA . SER A 1 223 ? 13.684 -2.921 2.473 1.00 80.19 223 SER A CA 1
ATOM 1821 C C . SER A 1 223 ? 12.382 -3.199 1.703 1.00 80.19 223 SER A C 1
ATOM 1823 O O . SER A 1 223 ? 11.898 -4.326 1.641 1.00 80.19 223 SER A O 1
ATOM 1825 N N . ASN A 1 224 ? 11.817 -2.163 1.081 1.00 84.81 224 ASN A N 1
ATOM 1826 C CA . ASN A 1 224 ? 10.558 -2.202 0.338 1.00 84.81 224 ASN A CA 1
ATOM 1827 C C . ASN A 1 224 ? 10.747 -2.250 -1.189 1.00 84.81 224 ASN A C 1
ATOM 1829 O O . ASN A 1 224 ? 9.806 -1.972 -1.937 1.00 84.81 224 ASN A O 1
ATOM 1833 N N . PHE A 1 225 ? 11.961 -2.509 -1.678 1.00 93.88 225 PHE A N 1
ATOM 1834 C CA . PHE A 1 225 ? 12.245 -2.543 -3.113 1.00 93.88 225 PHE A CA 1
ATOM 1835 C C . PHE A 1 225 ? 11.791 -3.864 -3.746 1.00 93.88 225 PHE A C 1
ATOM 1837 O O . PHE A 1 225 ? 10.938 -3.850 -4.634 1.00 93.88 225 PHE A O 1
ATOM 1844 N N . ILE A 1 226 ? 12.294 -4.999 -3.260 1.00 96.00 226 ILE A N 1
ATOM 1845 C CA . ILE A 1 226 ? 12.176 -6.291 -3.957 1.00 96.00 226 ILE A CA 1
ATOM 1846 C C . ILE A 1 226 ? 10.719 -6.736 -4.181 1.00 96.00 226 ILE A C 1
ATOM 1848 O O . ILE A 1 226 ? 10.404 -7.365 -5.190 1.00 96.00 226 ILE A O 1
ATOM 1852 N N . ARG A 1 227 ? 9.788 -6.329 -3.307 1.00 94.69 227 ARG A N 1
ATOM 1853 C CA . ARG A 1 227 ? 8.346 -6.613 -3.448 1.00 94.69 227 ARG A CA 1
ATOM 1854 C C . ARG A 1 227 ? 7.736 -6.119 -4.768 1.00 94.69 227 ARG A C 1
ATOM 1856 O O . ARG A 1 227 ? 6.736 -6.675 -5.211 1.00 94.69 227 ARG A O 1
ATOM 1863 N N . HIS A 1 228 ? 8.330 -5.108 -5.409 1.00 97.31 228 HIS A N 1
ATOM 1864 C CA . HIS A 1 228 ? 7.825 -4.575 -6.676 1.00 97.31 228 HIS A CA 1
ATOM 1865 C C . HIS A 1 228 ? 7.912 -5.594 -7.818 1.00 97.31 228 HIS A C 1
ATOM 1867 O O . HIS A 1 228 ? 7.010 -5.618 -8.647 1.00 97.31 228 HIS A O 1
ATOM 1873 N N . TYR A 1 229 ? 8.915 -6.481 -7.835 1.00 98.06 229 TYR A N 1
ATOM 1874 C CA . TYR A 1 229 ? 9.000 -7.547 -8.844 1.00 98.06 229 TYR A CA 1
ATOM 1875 C C . TYR A 1 229 ? 7.813 -8.510 -8.739 1.00 98.06 229 TYR A C 1
ATOM 1877 O O . TYR A 1 229 ? 7.206 -8.868 -9.745 1.00 98.06 229 TYR A O 1
ATOM 1885 N N . TYR A 1 230 ? 7.438 -8.889 -7.513 1.00 97.94 230 TYR A N 1
ATOM 1886 C CA . TYR A 1 230 ? 6.249 -9.707 -7.281 1.00 97.94 230 TYR A CA 1
ATOM 1887 C C . TYR A 1 230 ? 4.971 -8.988 -7.729 1.00 97.94 230 TYR A C 1
ATOM 1889 O O . TYR A 1 230 ? 4.140 -9.595 -8.402 1.00 97.94 230 TYR A O 1
ATOM 1897 N N . ASP A 1 231 ? 4.825 -7.699 -7.401 1.00 97.88 231 ASP A N 1
ATOM 1898 C CA . ASP A 1 231 ? 3.661 -6.908 -7.821 1.00 97.88 231 ASP A CA 1
ATOM 1899 C C . ASP A 1 231 ? 3.542 -6.874 -9.353 1.00 97.88 231 ASP A C 1
ATOM 1901 O O . ASP A 1 231 ? 2.468 -7.154 -9.882 1.00 97.88 231 ASP A O 1
ATOM 1905 N N . VAL A 1 232 ? 4.642 -6.603 -10.070 1.00 98.44 232 VAL A N 1
ATOM 1906 C CA . VAL A 1 232 ? 4.688 -6.614 -11.544 1.00 98.44 232 V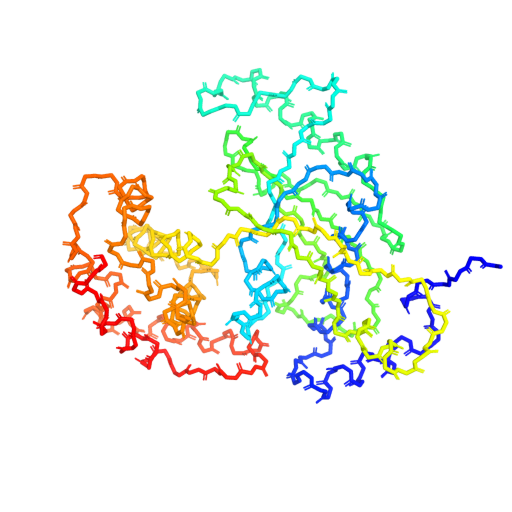AL A CA 1
ATOM 1907 C C . VAL A 1 232 ? 4.311 -7.988 -12.092 1.00 98.44 232 VAL A C 1
ATOM 1909 O O . VAL A 1 232 ? 3.481 -8.074 -12.993 1.00 98.44 232 VAL A O 1
ATOM 1912 N N . TYR A 1 233 ? 4.859 -9.067 -11.530 1.00 98.25 233 TYR A N 1
ATOM 1913 C CA . TYR A 1 233 ? 4.523 -10.430 -11.944 1.00 98.25 233 TYR A CA 1
ATOM 1914 C C . TYR A 1 233 ? 3.029 -10.741 -11.780 1.00 98.25 233 TYR A C 1
ATOM 1916 O O . TYR A 1 233 ? 2.404 -11.282 -12.693 1.00 98.25 233 TYR A O 1
ATOM 1924 N N . LYS A 1 234 ? 2.426 -10.363 -10.646 1.00 98.12 234 LYS A N 1
ATOM 1925 C CA . LYS A 1 234 ? 0.986 -10.546 -10.410 1.00 98.12 234 LYS A CA 1
ATOM 1926 C C . LYS A 1 234 ? 0.138 -9.681 -11.342 1.00 98.12 234 LYS A C 1
ATOM 1928 O O . LYS A 1 234 ? -0.861 -10.171 -11.861 1.00 98.12 234 LYS A O 1
ATOM 1933 N N . LEU A 1 235 ? 0.550 -8.437 -11.587 1.00 98.50 235 LEU A N 1
ATOM 1934 C CA . LEU A 1 235 ? -0.125 -7.512 -12.498 1.00 98.50 235 LEU A CA 1
ATOM 1935 C C . LEU A 1 235 ? -0.101 -8.010 -13.945 1.00 98.50 235 LEU A C 1
ATOM 1937 O O . LEU A 1 235 ? -1.138 -7.996 -14.600 1.00 98.50 235 LEU A O 1
ATOM 1941 N N . LEU A 1 236 ? 1.031 -8.536 -14.421 1.00 98.00 236 LEU A N 1
ATOM 1942 C CA . LEU A 1 236 ? 1.130 -9.167 -15.742 1.00 98.00 236 LEU A CA 1
ATOM 1943 C C . LEU A 1 236 ? 0.190 -10.373 -15.885 1.00 98.00 236 LEU A C 1
ATOM 1945 O O . LEU A 1 236 ? -0.251 -10.668 -16.990 1.00 98.00 236 LEU A O 1
ATOM 1949 N N . GLY A 1 237 ? -0.172 -11.042 -14.790 1.00 96.69 237 GLY A N 1
ATOM 1950 C CA . GLY A 1 237 ? -1.162 -12.120 -14.806 1.00 96.69 237 GLY A CA 1
ATOM 1951 C C . GLY A 1 237 ? -2.604 -11.670 -15.083 1.00 96.69 237 GLY A C 1
ATOM 1952 O O . GLY A 1 237 ? -3.465 -12.522 -15.291 1.00 96.69 237 GLY A O 1
ATOM 1953 N N . LEU A 1 238 ? -2.896 -10.364 -15.084 1.00 97.94 238 LEU A N 1
ATOM 1954 C CA . LEU A 1 238 ? -4.247 -9.844 -15.292 1.00 97.94 238 LEU A CA 1
ATOM 1955 C C . LEU A 1 238 ? -4.536 -9.578 -16.772 1.00 97.94 238 LEU A C 1
ATOM 1957 O O . LEU A 1 238 ? -3.812 -8.837 -17.437 1.00 97.94 238 LEU A O 1
ATOM 1961 N N . GLU A 1 239 ? -5.682 -10.058 -17.259 1.00 98.06 239 GLU A N 1
ATOM 1962 C CA . GLU A 1 239 ? -6.144 -9.802 -18.631 1.00 98.06 239 GLU A CA 1
ATOM 1963 C C . GLU A 1 239 ? -6.238 -8.299 -18.948 1.00 98.06 239 GLU A C 1
ATOM 1965 O O . GLU A 1 239 ? -5.858 -7.866 -20.035 1.00 98.06 239 GLU A O 1
ATOM 1970 N N . ARG A 1 240 ? -6.687 -7.485 -17.983 1.00 97.38 240 ARG A N 1
ATOM 1971 C CA . ARG A 1 240 ? -6.792 -6.025 -18.138 1.00 97.38 240 ARG A CA 1
ATOM 1972 C C . ARG A 1 240 ? -5.435 -5.350 -18.373 1.00 97.38 240 ARG A C 1
ATOM 1974 O O . ARG A 1 240 ? -5.333 -4.479 -19.226 1.00 97.38 240 ARG A O 1
ATOM 1981 N N . VAL A 1 241 ? -4.382 -5.814 -17.694 1.00 98.38 241 VAL A N 1
ATOM 1982 C CA . VAL A 1 241 ? -3.011 -5.312 -17.889 1.00 98.38 241 VAL A CA 1
ATOM 1983 C C . VAL A 1 241 ? -2.470 -5.774 -19.241 1.00 98.38 241 VAL A C 1
ATOM 1985 O O . VAL A 1 241 ? -1.904 -4.973 -19.976 1.00 98.38 241 VAL A O 1
ATOM 1988 N N . GLN A 1 242 ? -2.711 -7.032 -19.621 1.00 98.19 242 GLN A N 1
ATOM 1989 C CA . GLN A 1 242 ? -2.291 -7.554 -20.927 1.00 98.19 242 GLN A CA 1
ATOM 1990 C C . GLN A 1 242 ? -2.941 -6.808 -22.102 1.00 98.19 242 GLN A C 1
ATOM 1992 O O . GLN A 1 242 ? -2.269 -6.547 -23.094 1.00 98.19 242 GLN A O 1
ATOM 1997 N N . LYS A 1 243 ? -4.223 -6.434 -21.990 1.00 97.94 243 LYS A N 1
ATOM 1998 C CA . LYS A 1 243 ? -4.918 -5.613 -22.999 1.00 97.94 243 LYS A CA 1
ATOM 1999 C C . LYS A 1 243 ? -4.453 -4.158 -23.014 1.00 97.94 243 LYS A C 1
ATOM 2001 O O . LYS A 1 243 ? -4.538 -3.511 -24.052 1.00 97.94 243 LYS A O 1
ATOM 2006 N N . PHE A 1 244 ? -4.006 -3.643 -21.871 1.00 98.19 244 PHE A N 1
ATOM 2007 C CA . PHE A 1 244 ? -3.520 -2.275 -21.752 1.00 98.19 244 PHE A CA 1
ATOM 2008 C C . PHE A 1 244 ? -2.155 -2.088 -22.410 1.00 98.19 244 PHE A C 1
ATOM 2010 O O . PHE A 1 244 ? -1.946 -1.072 -23.064 1.00 98.19 244 PH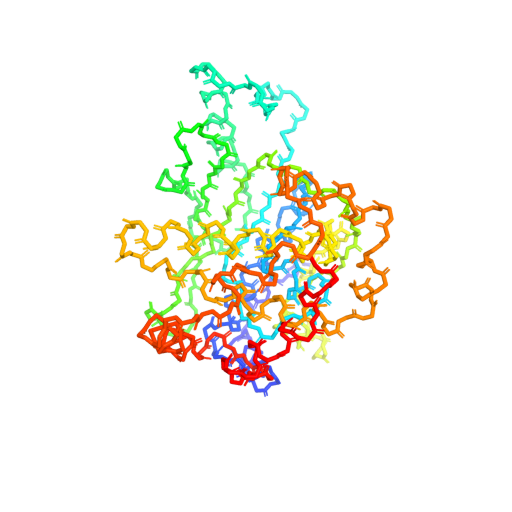E A O 1
ATOM 2017 N N . ILE A 1 245 ? -1.243 -3.058 -22.293 1.00 97.81 245 ILE A N 1
ATOM 2018 C CA . ILE A 1 245 ? 0.085 -2.989 -22.922 1.00 97.81 245 ILE A CA 1
ATOM 2019 C C . ILE A 1 245 ? -0.059 -2.770 -24.438 1.00 97.81 245 ILE A C 1
ATOM 2021 O O . ILE A 1 245 ? -0.699 -3.550 -25.140 1.00 97.81 245 ILE A O 1
ATOM 2025 N N . GLY A 1 246 ? 0.549 -1.692 -24.939 1.00 95.94 246 GLY A N 1
ATOM 2026 C CA . GLY A 1 246 ? 0.490 -1.283 -26.348 1.00 95.94 246 GLY A CA 1
ATOM 2027 C C . GLY A 1 246 ? -0.735 -0.446 -26.746 1.00 95.94 246 GLY A C 1
ATOM 2028 O O . GLY A 1 246 ? -0.803 0.007 -27.887 1.00 95.94 246 GLY A O 1
ATOM 2029 N N . SER A 1 247 ? -1.685 -0.204 -25.836 1.00 97.81 247 SER A N 1
ATOM 2030 C CA . SER A 1 247 ? -2.775 0.762 -26.050 1.00 97.81 247 SER A CA 1
ATOM 2031 C C . SER A 1 247 ? -2.257 2.204 -26.103 1.00 97.81 247 SER A C 1
ATOM 2033 O O . SER A 1 247 ? -1.139 2.496 -25.676 1.00 97.81 247 SER A O 1
ATOM 2035 N N . LYS A 1 248 ? -3.086 3.132 -26.595 1.00 97.31 248 LYS A N 1
ATOM 2036 C CA . LYS A 1 248 ? -2.745 4.561 -26.625 1.00 97.31 248 LYS A CA 1
ATOM 2037 C C . LYS A 1 248 ? -2.479 5.090 -25.212 1.00 97.31 248 LYS A C 1
ATOM 2039 O 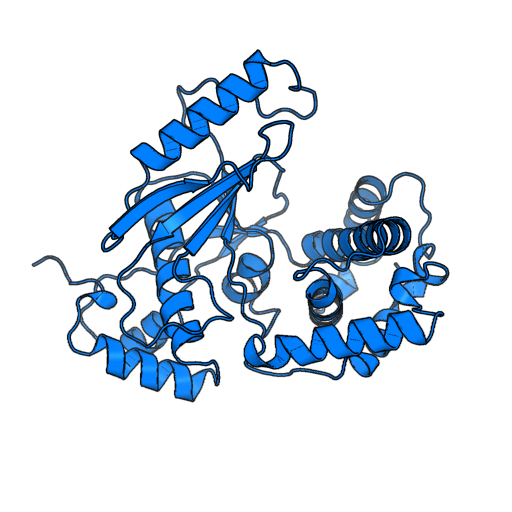O . LYS A 1 248 ? -1.467 5.744 -24.984 1.00 97.31 248 LYS A O 1
ATOM 2044 N N . GLU A 1 249 ? -3.357 4.753 -24.277 1.00 97.56 249 GLU A N 1
ATOM 2045 C CA . GLU A 1 249 ? -3.286 5.161 -22.877 1.00 97.56 249 GLU A CA 1
ATOM 2046 C C . GLU A 1 249 ? -2.021 4.621 -22.193 1.00 97.56 249 GLU A C 1
ATOM 2048 O O . GLU A 1 249 ? -1.383 5.329 -21.413 1.00 97.56 249 GLU A O 1
ATOM 2053 N N . TYR A 1 250 ? -1.616 3.389 -22.521 1.00 97.38 250 TYR A N 1
ATOM 2054 C CA . TYR A 1 250 ? -0.346 2.827 -22.063 1.00 97.38 250 TYR A CA 1
ATOM 2055 C C . TYR A 1 250 ? 0.850 3.613 -22.590 1.00 97.38 250 TYR A C 1
ATOM 2057 O O . TYR A 1 250 ? 1.733 3.945 -21.807 1.00 97.38 250 TYR A O 1
ATOM 2065 N N . LEU A 1 251 ? 0.889 3.915 -23.891 1.00 95.94 251 LEU A N 1
ATOM 2066 C CA . LEU A 1 251 ? 2.005 4.643 -24.500 1.00 95.94 251 LEU A CA 1
ATOM 2067 C C . LEU A 1 251 ? 2.149 6.055 -23.912 1.00 95.94 251 LEU A C 1
ATOM 2069 O O . LEU A 1 251 ? 3.267 6.488 -23.634 1.00 95.94 251 LEU A O 1
ATOM 2073 N N . GLU A 1 252 ? 1.031 6.743 -23.674 1.00 95.50 252 GLU A N 1
ATOM 2074 C CA . GLU A 1 252 ? 1.007 8.057 -23.023 1.00 95.50 252 GLU A CA 1
ATOM 207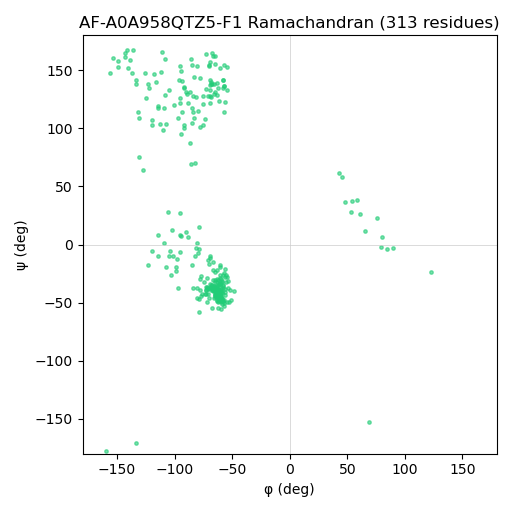5 C C . GLU A 1 252 ? 1.562 7.975 -21.593 1.00 95.50 252 GLU A C 1
ATOM 2077 O O . GLU A 1 252 ? 2.550 8.641 -21.276 1.00 95.50 252 GLU A O 1
ATOM 2082 N N . HIS A 1 253 ? 1.013 7.088 -20.755 1.00 95.69 253 HIS A N 1
ATOM 2083 C CA . HIS A 1 253 ? 1.459 6.931 -19.363 1.00 95.69 253 HIS A CA 1
ATOM 2084 C C . HIS A 1 253 ? 2.913 6.440 -19.258 1.00 95.69 253 HIS A C 1
ATOM 2086 O O . HIS A 1 253 ? 3.690 6.910 -18.426 1.00 95.69 253 HIS A O 1
ATOM 2092 N N . ARG A 1 254 ? 3.329 5.528 -20.143 1.00 94.88 254 ARG A N 1
ATOM 2093 C CA . ARG A 1 254 ? 4.710 5.030 -20.238 1.00 94.88 254 ARG A CA 1
ATOM 2094 C C . ARG A 1 254 ? 5.686 6.151 -20.580 1.00 94.88 254 ARG A C 1
ATOM 2096 O O . ARG A 1 254 ? 6.752 6.204 -19.970 1.00 94.88 254 ARG A O 1
ATOM 2103 N N . SER A 1 255 ? 5.329 7.044 -21.505 1.00 94.12 255 SER A N 1
ATOM 2104 C CA . SER A 1 255 ? 6.162 8.198 -21.864 1.00 94.12 255 SER A CA 1
ATOM 2105 C C . SER A 1 255 ? 6.293 9.206 -20.720 1.00 94.12 255 SER A C 1
ATOM 2107 O O . SER A 1 255 ? 7.319 9.882 -20.634 1.00 94.12 255 SER A O 1
ATOM 2109 N N . GLU A 1 256 ? 5.282 9.335 -19.857 1.00 93.19 256 GLU A N 1
ATOM 2110 C CA . GLU A 1 256 ? 5.365 10.184 -18.664 1.00 93.19 256 GLU A CA 1
ATOM 2111 C C . GLU A 1 256 ? 6.272 9.577 -17.588 1.00 93.19 256 GLU A C 1
ATOM 2113 O O . GLU A 1 256 ? 7.081 10.290 -16.989 1.00 93.19 256 GLU A O 1
ATOM 2118 N N . MET A 1 257 ? 6.160 8.265 -17.355 1.00 93.31 257 MET A N 1
ATOM 2119 C CA . MET A 1 257 ? 6.933 7.563 -16.323 1.00 93.31 257 MET A CA 1
ATOM 2120 C C . MET A 1 257 ? 8.388 7.299 -16.731 1.00 93.31 257 MET A C 1
ATOM 2122 O O . MET A 1 257 ? 9.261 7.244 -15.869 1.00 93.31 257 MET A O 1
ATOM 2126 N N . PHE A 1 258 ? 8.669 7.184 -18.028 1.00 93.06 258 PHE A N 1
ATOM 2127 C CA . PHE A 1 258 ? 10.010 6.961 -18.573 1.00 93.06 258 PHE A CA 1
ATOM 2128 C C . PHE A 1 258 ? 10.305 7.952 -19.713 1.00 93.06 258 PHE A C 1
ATOM 2130 O O . PHE A 1 258 ? 10.266 7.591 -20.897 1.00 93.06 258 PHE A O 1
ATOM 2137 N N . PRO A 1 259 ? 10.577 9.225 -19.388 1.00 91.31 259 PRO A N 1
ATOM 2138 C CA . PRO A 1 259 ? 10.752 10.259 -20.397 1.00 91.31 259 PRO A CA 1
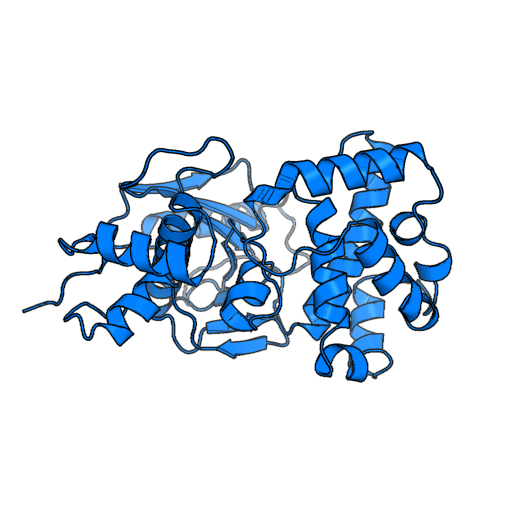ATOM 2139 C C . PRO A 1 259 ? 11.935 9.968 -21.327 1.00 91.31 259 PRO A C 1
ATOM 2141 O O . PRO A 1 259 ? 13.072 9.845 -20.878 1.00 91.31 259 PRO A O 1
ATOM 2144 N N . GLY A 1 260 ? 11.668 9.920 -22.634 1.00 88.06 260 GLY A N 1
ATOM 2145 C CA . GLY A 1 260 ? 12.694 9.723 -23.664 1.00 88.06 260 GLY A CA 1
ATOM 2146 C C . GLY A 1 260 ? 13.146 8.273 -23.867 1.00 88.06 260 GLY A C 1
ATOM 2147 O O . GLY A 1 260 ? 14.071 8.051 -24.643 1.00 88.06 260 GLY A O 1
ATOM 2148 N N . GLU A 1 261 ? 12.511 7.300 -23.210 1.00 88.88 261 GLU A N 1
ATOM 2149 C CA . GLU A 1 261 ? 12.760 5.878 -23.461 1.00 88.88 261 GLU A CA 1
ATOM 2150 C C . GLU A 1 261 ? 11.778 5.297 -24.486 1.00 88.88 261 GLU A C 1
ATOM 2152 O O . GLU A 1 261 ? 10.582 5.593 -24.463 1.00 88.88 261 GLU A O 1
ATOM 2157 N N . GLU A 1 262 ? 12.280 4.433 -25.368 1.00 86.62 262 GLU A N 1
ATOM 2158 C CA . GLU A 1 262 ? 11.473 3.724 -26.367 1.00 86.62 262 GLU A CA 1
ATOM 2159 C C . GLU A 1 262 ? 10.853 2.434 -25.801 1.00 86.62 262 GLU A C 1
ATOM 2161 O O . GLU A 1 262 ? 11.334 1.863 -24.819 1.00 86.62 262 GLU A O 1
ATOM 2166 N N . ILE A 1 263 ? 9.790 1.938 -26.445 1.00 88.00 263 ILE A N 1
ATOM 2167 C CA . ILE A 1 263 ? 9.239 0.609 -26.140 1.00 88.00 263 ILE A CA 1
ATOM 2168 C C . ILE A 1 263 ? 10.292 -0.461 -26.442 1.00 88.00 263 ILE A C 1
ATOM 2170 O O . ILE A 1 263 ? 10.946 -0.425 -27.483 1.00 88.00 263 ILE A O 1
ATOM 2174 N N . GLY A 1 264 ? 10.448 -1.413 -25.527 1.00 83.00 264 GLY A N 1
ATOM 2175 C CA . GLY A 1 264 ? 11.494 -2.424 -25.556 1.00 83.00 264 GLY A CA 1
ATOM 2176 C C . GLY A 1 264 ? 12.778 -2.001 -24.837 1.00 83.00 264 GLY A C 1
ATOM 2177 O O . GLY A 1 264 ? 13.679 -2.833 -24.716 1.00 83.00 264 GLY A O 1
ATOM 2178 N N . SER A 1 265 ? 12.881 -0.765 -24.313 1.00 88.31 265 SER A N 1
ATOM 2179 C CA . SER A 1 265 ? 14.073 -0.306 -23.568 1.00 88.31 265 SER A CA 1
ATOM 2180 C C . SER A 1 265 ? 14.409 -1.221 -22.386 1.00 88.31 265 SER A C 1
ATOM 2182 O O . SER A 1 265 ? 15.582 -1.463 -22.081 1.00 88.31 265 SER A O 1
ATOM 2184 N N . LEU A 1 266 ? 13.380 -1.815 -21.771 1.00 91.69 266 LEU A N 1
ATOM 2185 C CA . LEU A 1 266 ? 13.528 -2.693 -20.614 1.00 91.69 266 LEU A CA 1
ATOM 2186 C C . LEU A 1 266 ? 14.160 -4.052 -20.958 1.00 91.69 266 LEU A C 1
ATOM 2188 O O . LEU A 1 266 ? 14.612 -4.750 -20.052 1.00 91.69 266 LEU A O 1
ATOM 2192 N N . MET A 1 267 ? 14.260 -4.429 -22.241 1.00 91.94 267 MET A N 1
ATOM 2193 C CA . MET A 1 267 ? 14.989 -5.635 -22.666 1.00 91.94 267 MET A CA 1
ATOM 2194 C C . MET A 1 267 ? 16.491 -5.553 -22.388 1.00 91.94 267 MET A C 1
ATOM 2196 O O . MET A 1 267 ? 17.146 -6.589 -22.303 1.00 91.94 267 MET A O 1
ATOM 2200 N N . THR A 1 268 ? 17.031 -4.340 -22.276 1.00 91.06 268 THR A N 1
ATOM 2201 C CA . THR A 1 268 ? 18.448 -4.083 -21.983 1.00 91.06 268 THR A CA 1
ATOM 2202 C C . THR A 1 268 ? 18.674 -3.520 -20.581 1.00 91.06 268 THR A C 1
ATOM 2204 O O . THR A 1 268 ? 19.812 -3.239 -20.217 1.00 91.06 268 THR A O 1
ATOM 2207 N N . ASP A 1 269 ? 17.612 -3.343 -19.790 1.00 93.00 269 ASP A N 1
ATOM 2208 C CA . ASP A 1 269 ? 17.713 -2.803 -18.437 1.00 93.00 269 ASP A CA 1
ATOM 2209 C C . ASP A 1 269 ? 18.062 -3.921 -17.442 1.00 93.00 269 ASP A C 1
ATOM 2211 O O . ASP A 1 269 ? 17.279 -4.844 -17.182 1.00 93.00 269 ASP A O 1
ATOM 2215 N N . ASP A 1 270 ? 19.257 -3.819 -16.858 1.00 94.94 270 ASP A N 1
ATOM 2216 C CA . ASP A 1 270 ? 19.770 -4.777 -15.880 1.00 94.94 270 ASP A CA 1
ATOM 2217 C C . ASP A 1 270 ? 18.909 -4.885 -14.617 1.00 94.94 270 ASP A C 1
ATOM 2219 O O . ASP A 1 270 ? 18.965 -5.919 -13.951 1.00 94.94 270 ASP A O 1
ATOM 2223 N N . ALA A 1 271 ? 18.037 -3.913 -14.333 1.00 96.06 271 ALA A N 1
ATOM 2224 C CA . ALA A 1 271 ? 17.031 -4.048 -13.285 1.00 96.06 271 ALA A CA 1
ATOM 2225 C C . ALA A 1 271 ? 16.099 -5.251 -13.531 1.00 96.06 271 ALA A C 1
ATOM 2227 O O . ALA A 1 271 ? 15.653 -5.892 -12.588 1.00 96.06 271 ALA A O 1
ATOM 2228 N N . PHE A 1 272 ? 15.827 -5.616 -14.786 1.00 96.56 272 PHE A N 1
ATOM 2229 C CA . PHE A 1 272 ? 14.961 -6.752 -15.129 1.00 96.56 272 PHE A CA 1
ATOM 2230 C C . PHE A 1 272 ? 15.752 -7.987 -15.567 1.00 96.56 272 PHE A C 1
ATOM 2232 O O . PHE A 1 272 ? 15.283 -9.124 -15.414 1.00 96.56 272 PHE A O 1
ATOM 2239 N N . LEU A 1 273 ? 16.960 -7.792 -16.102 1.00 94.81 273 LEU A N 1
ATOM 2240 C CA . LEU A 1 273 ? 17.833 -8.896 -16.493 1.00 94.81 273 LEU A CA 1
ATOM 2241 C C . LEU A 1 273 ? 18.533 -9.532 -15.292 1.00 94.81 273 LEU A C 1
ATOM 2243 O O . LEU A 1 273 ? 18.622 -10.768 -15.254 1.00 94.81 273 LEU A O 1
ATOM 2247 N N . LEU A 1 274 ? 18.957 -8.703 -14.329 1.00 95.25 274 LEU A N 1
ATOM 2248 C CA . LEU A 1 274 ? 19.825 -9.038 -13.199 1.00 95.25 274 LEU A CA 1
ATOM 2249 C C . LEU A 1 274 ? 21.021 -9.878 -13.661 1.00 95.25 274 LEU A C 1
ATOM 2251 O O . LEU A 1 274 ? 21.199 -11.024 -13.237 1.00 95.25 274 LEU A O 1
ATOM 2255 N N . SER A 1 275 ? 21.787 -9.312 -14.598 1.00 93.62 275 SER A N 1
ATOM 2256 C CA . SER A 1 275 ? 22.933 -9.962 -15.245 1.00 93.62 275 SER A CA 1
ATOM 2257 C C . SER A 1 275 ? 24.074 -10.254 -14.265 1.00 93.62 275 SER A C 1
ATOM 2259 O O . SER A 1 275 ? 24.774 -11.255 -14.417 1.00 93.62 275 SER A O 1
ATOM 2261 N N . ASP A 1 276 ? 24.226 -9.427 -13.226 1.00 95.00 276 ASP A N 1
ATOM 2262 C CA . ASP A 1 276 ? 25.147 -9.682 -12.122 1.00 95.00 276 ASP A CA 1
ATOM 2263 C C . ASP A 1 276 ? 24.606 -10.757 -11.157 1.00 95.00 276 ASP A C 1
ATOM 2265 O O . ASP A 1 276 ? 23.538 -10.627 -10.546 1.00 95.00 276 ASP A O 1
ATOM 2269 N N . VAL A 1 277 ? 25.376 -11.836 -10.997 1.00 95.06 277 VAL A N 1
ATOM 2270 C CA . VAL A 1 277 ? 24.982 -13.017 -10.214 1.00 95.06 277 VAL A CA 1
ATOM 2271 C C . VAL A 1 277 ? 24.908 -12.706 -8.720 1.00 95.06 277 VAL A C 1
ATOM 2273 O O . VAL A 1 277 ? 24.055 -13.265 -8.023 1.00 95.06 277 VAL A O 1
ATOM 2276 N N . GLU A 1 278 ? 25.780 -11.835 -8.212 1.00 95.00 278 GLU A N 1
ATOM 2277 C CA . GLU A 1 278 ? 25.799 -11.476 -6.793 1.00 95.00 278 GLU A CA 1
ATOM 2278 C C . GLU A 1 278 ? 24.573 -10.637 -6.421 1.00 95.00 278 GLU A C 1
ATOM 2280 O O . GLU A 1 278 ? 23.858 -10.968 -5.469 1.00 95.00 278 GLU A O 1
ATOM 2285 N N . THR A 1 279 ? 24.247 -9.633 -7.234 1.00 95.12 279 THR A N 1
ATOM 2286 C CA . THR A 1 279 ? 23.033 -8.822 -7.097 1.00 95.12 279 THR A CA 1
ATOM 2287 C C . THR A 1 279 ? 21.783 -9.686 -7.183 1.00 95.12 279 THR A C 1
ATOM 2289 O O . THR A 1 279 ? 20.923 -9.598 -6.301 1.00 95.12 279 THR A O 1
ATOM 2292 N N . LYS A 1 280 ? 21.703 -10.598 -8.163 1.00 96.50 280 LYS A N 1
ATOM 2293 C CA . LYS A 1 280 ? 20.577 -11.536 -8.271 1.00 96.50 280 LYS A CA 1
ATOM 2294 C C . LYS A 1 280 ? 20.402 -12.370 -6.995 1.00 96.50 280 LYS A C 1
ATOM 2296 O O . LYS A 1 280 ? 19.288 -12.456 -6.479 1.00 96.50 280 LYS A O 1
ATOM 2301 N N . ARG A 1 281 ? 21.486 -12.951 -6.463 1.00 96.12 281 ARG A N 1
ATOM 2302 C CA . ARG A 1 281 ? 21.451 -13.744 -5.217 1.00 96.12 281 ARG A CA 1
ATOM 2303 C C . ARG A 1 281 ? 21.020 -12.910 -4.016 1.00 96.12 281 ARG A C 1
ATOM 2305 O O . ARG A 1 281 ? 20.226 -13.379 -3.205 1.00 96.12 281 ARG A O 1
ATOM 2312 N N . ARG A 1 282 ? 21.516 -11.677 -3.902 1.00 95.44 282 ARG A N 1
ATOM 2313 C CA . ARG A 1 282 ? 21.153 -10.760 -2.815 1.00 95.44 282 ARG A CA 1
ATOM 2314 C C . ARG A 1 282 ? 19.670 -10.390 -2.861 1.00 95.44 282 ARG A C 1
ATOM 2316 O O . ARG A 1 282 ? 19.013 -10.395 -1.824 1.00 95.44 282 ARG A O 1
ATOM 2323 N N . TYR A 1 283 ? 19.127 -10.128 -4.048 1.00 97.00 283 TYR A N 1
ATOM 2324 C CA . TYR A 1 283 ? 17.707 -9.806 -4.216 1.00 97.00 283 TYR A CA 1
ATOM 2325 C C . TYR A 1 283 ? 16.818 -11.014 -3.921 1.00 97.00 283 TYR A C 1
ATOM 2327 O O . TYR A 1 283 ? 15.788 -10.870 -3.267 1.00 97.00 283 TYR A O 1
ATOM 2335 N N . GLU A 1 284 ? 17.234 -12.211 -4.331 1.00 97.00 284 GLU A N 1
ATOM 2336 C CA . GLU A 1 284 ? 16.542 -13.450 -3.981 1.00 97.00 284 GLU A CA 1
ATOM 2337 C C . GLU A 1 284 ? 16.556 -13.712 -2.468 1.00 97.00 284 GLU A C 1
ATOM 2339 O O . GLU A 1 284 ? 15.525 -14.059 -1.889 1.00 97.00 284 GLU A O 1
ATOM 2344 N N . ALA A 1 285 ? 17.695 -13.494 -1.804 1.00 95.50 285 ALA A N 1
ATOM 2345 C CA . ALA A 1 285 ? 17.802 -13.608 -0.354 1.00 95.50 285 ALA A CA 1
ATOM 2346 C C . ALA A 1 285 ? 16.866 -12.622 0.362 1.00 95.50 285 ALA A C 1
ATOM 2348 O O . ALA A 1 285 ? 16.155 -13.023 1.283 1.00 95.50 285 ALA A O 1
ATOM 2349 N N . GLU A 1 286 ? 16.791 -11.370 -0.098 1.00 94.94 286 GLU A N 1
ATOM 2350 C CA . GLU A 1 286 ? 15.870 -10.377 0.466 1.00 94.94 286 GLU A CA 1
ATOM 2351 C C . GLU A 1 286 ? 14.400 -10.708 0.165 1.00 94.94 286 GLU A C 1
ATOM 2353 O O . GLU A 1 286 ? 13.537 -10.574 1.029 1.00 94.94 286 GLU A O 1
ATOM 2358 N N . TYR A 1 287 ? 14.080 -11.227 -1.022 1.00 95.56 287 TYR A N 1
ATOM 2359 C CA . TYR A 1 287 ? 12.735 -11.733 -1.303 1.00 95.56 287 TYR A CA 1
ATOM 2360 C C . TYR A 1 287 ? 12.341 -12.862 -0.336 1.00 95.56 287 TYR A C 1
ATOM 2362 O O . TYR A 1 287 ? 11.206 -12.928 0.146 1.00 95.56 287 TYR A O 1
ATOM 2370 N N . ASN A 1 288 ? 13.281 -13.757 -0.030 1.00 93.94 288 ASN A N 1
ATOM 2371 C CA . ASN A 1 288 ? 13.077 -14.875 0.885 1.00 93.94 288 ASN A CA 1
ATOM 2372 C C . ASN A 1 288 ? 12.988 -14.438 2.350 1.00 93.94 288 ASN A C 1
ATOM 2374 O O . ASN A 1 288 ? 12.145 -14.973 3.070 1.00 93.94 288 ASN A O 1
ATOM 2378 N N . SER A 1 289 ? 13.757 -13.430 2.771 1.00 91.44 289 SER A N 1
ATOM 2379 C CA . SER A 1 289 ? 13.683 -12.865 4.128 1.00 91.44 289 SER A CA 1
ATOM 2380 C C . SER A 1 289 ? 12.285 -12.312 4.445 1.00 91.44 289 SER A C 1
ATOM 2382 O O . SER A 1 289 ? 11.830 -12.370 5.586 1.00 91.44 289 SER A O 1
ATOM 2384 N N . LYS A 1 290 ? 11.555 -11.849 3.420 1.00 89.88 290 LYS A N 1
ATOM 2385 C CA . LYS A 1 290 ? 10.183 -11.328 3.525 1.00 89.88 290 LYS A CA 1
ATOM 2386 C C . LYS A 1 290 ? 9.086 -12.380 3.345 1.00 89.88 290 LYS A C 1
ATOM 2388 O O . LYS A 1 290 ? 7.924 -11.997 3.224 1.00 89.88 290 LYS A O 1
ATOM 2393 N N . ALA A 1 291 ? 9.400 -13.679 3.336 1.00 88.69 291 ALA A N 1
ATOM 2394 C CA . ALA A 1 291 ? 8.402 -14.748 3.201 1.00 88.69 291 ALA A CA 1
ATOM 2395 C C . ALA A 1 291 ? 7.179 -14.616 4.137 1.00 88.69 291 ALA A C 1
ATOM 2397 O O . ALA A 1 291 ? 6.073 -14.811 3.633 1.00 88.69 291 ALA A O 1
ATOM 2398 N N . PRO A 1 292 ? 7.313 -14.202 5.418 1.00 87.88 292 PRO A N 1
ATOM 2399 C CA . PRO A 1 292 ? 6.164 -14.034 6.318 1.00 87.88 292 PRO A CA 1
ATOM 2400 C C . PRO A 1 292 ? 5.120 -13.004 5.857 1.00 87.88 292 PRO A C 1
ATOM 2402 O O . PRO A 1 292 ? 3.977 -13.051 6.297 1.00 87.88 292 PRO A O 1
ATOM 2405 N N . MET A 1 293 ? 5.483 -12.091 4.949 1.00 88.31 293 MET A N 1
ATOM 2406 C CA . MET A 1 293 ? 4.558 -11.099 4.390 1.00 88.31 293 MET A CA 1
ATOM 2407 C C . MET A 1 293 ? 3.654 -11.670 3.289 1.00 88.31 293 MET A C 1
ATOM 2409 O O . MET A 1 293 ? 2.764 -10.968 2.819 1.00 88.31 293 MET A O 1
ATOM 2413 N N . TYR A 1 294 ? 3.871 -12.906 2.834 1.00 92.12 294 TYR A N 1
ATOM 2414 C CA . TYR A 1 294 ? 3.106 -13.540 1.757 1.00 92.12 294 TYR A CA 1
ATOM 2415 C C . TYR A 1 294 ? 2.230 -14.641 2.339 1.00 92.12 294 TYR A C 1
ATOM 2417 O O . TYR A 1 294 ? 2.740 -15.617 2.880 1.00 92.12 294 TYR A O 1
ATOM 2425 N N . TYR A 1 295 ? 0.915 -14.497 2.205 1.00 90.12 295 TYR A N 1
ATOM 2426 C CA . TYR A 1 295 ? -0.042 -15.418 2.823 1.00 90.12 295 TYR A CA 1
ATOM 2427 C C . TYR A 1 295 ? -0.573 -16.476 1.847 1.00 90.12 295 TYR A C 1
ATOM 2429 O O . TYR A 1 295 ? -1.047 -17.520 2.287 1.00 90.12 295 TYR A O 1
ATOM 2437 N N . ARG A 1 296 ? -0.468 -16.259 0.525 1.00 87.69 296 ARG A N 1
ATOM 2438 C CA . ARG A 1 296 ? -0.829 -17.240 -0.521 1.00 87.69 296 ARG A CA 1
ATOM 2439 C C . ARG A 1 296 ? 0.032 -17.066 -1.775 1.00 87.69 296 ARG A C 1
ATOM 2441 O O . ARG A 1 296 ? 0.554 -15.983 -2.022 1.00 87.69 296 ARG A O 1
ATOM 2448 N N . ASP A 1 297 ? 0.131 -18.120 -2.588 1.00 84.12 297 ASP A N 1
ATOM 2449 C CA . ASP A 1 297 ? 0.703 -18.110 -3.946 1.00 84.12 297 ASP A CA 1
ATOM 2450 C C . ASP A 1 297 ? 2.005 -17.303 -4.078 1.00 84.12 297 ASP A C 1
ATOM 2452 O O . ASP A 1 297 ? 2.069 -16.299 -4.799 1.00 84.12 297 ASP A O 1
ATOM 2456 N N . ARG A 1 298 ? 3.043 -17.725 -3.346 1.00 93.44 298 ARG A N 1
ATOM 2457 C CA . ARG A 1 298 ? 4.376 -17.113 -3.379 1.00 93.44 298 ARG A CA 1
ATOM 2458 C C . ARG A 1 298 ? 5.277 -17.859 -4.382 1.00 93.44 298 ARG A C 1
ATOM 2460 O O . ARG A 1 298 ? 5.841 -18.886 -4.008 1.00 93.44 298 ARG A O 1
ATOM 2467 N N . PRO A 1 299 ? 5.402 -17.399 -5.644 1.00 96.38 299 PRO A N 1
ATOM 2468 C CA . PRO A 1 299 ? 6.334 -17.982 -6.609 1.00 96.38 299 PRO A CA 1
ATOM 2469 C C . PRO A 1 299 ? 7.787 -17.772 -6.162 1.00 96.38 299 PRO A C 1
ATOM 2471 O O . PRO A 1 299 ? 8.075 -16.897 -5.343 1.00 96.38 299 PRO A O 1
ATOM 2474 N N . SER A 1 300 ? 8.716 -18.549 -6.721 1.00 97.38 300 SER A N 1
ATOM 2475 C CA . SER A 1 300 ? 10.142 -18.278 -6.519 1.00 97.38 300 SER A CA 1
ATOM 2476 C C . SER A 1 300 ? 10.533 -16.939 -7.161 1.00 97.38 300 SER A C 1
ATOM 2478 O O . SER A 1 300 ? 9.894 -16.479 -8.115 1.00 97.38 300 SER A O 1
ATOM 2480 N N . PHE A 1 301 ? 11.603 -16.307 -6.666 1.00 97.75 301 PHE A N 1
ATOM 2481 C CA . PHE A 1 301 ? 12.117 -15.085 -7.293 1.00 97.75 301 PHE A CA 1
ATOM 2482 C C . PHE A 1 301 ? 12.556 -15.345 -8.743 1.00 97.75 301 PHE A C 1
ATOM 2484 O O . PHE A 1 301 ? 12.355 -14.509 -9.622 1.00 97.75 301 PHE A O 1
ATOM 2491 N N . GLU A 1 302 ? 13.076 -16.541 -9.023 1.00 96.94 302 GLU A N 1
ATOM 2492 C CA . GLU A 1 302 ? 13.415 -16.958 -10.380 1.00 96.94 302 GLU A CA 1
ATOM 2493 C C . GLU A 1 302 ? 12.184 -17.035 -11.300 1.00 96.94 302 GLU A C 1
ATOM 2495 O O . GLU A 1 302 ? 12.243 -16.546 -12.430 1.00 96.94 302 GLU A O 1
ATOM 2500 N N . ASP A 1 303 ? 11.066 -17.595 -10.830 1.00 98.06 303 ASP A N 1
ATOM 2501 C CA . ASP A 1 303 ? 9.824 -17.675 -11.609 1.00 98.06 303 ASP A CA 1
ATOM 2502 C C . ASP A 1 303 ? 9.219 -16.293 -11.864 1.00 98.06 303 ASP A C 1
ATOM 2504 O O . ASP A 1 303 ? 8.740 -16.033 -12.970 1.00 98.06 303 ASP A O 1
ATOM 2508 N N . ILE A 1 304 ? 9.305 -15.386 -10.883 1.00 98.31 304 ILE A N 1
ATOM 2509 C CA . ILE A 1 304 ? 8.925 -13.975 -11.039 1.00 98.31 304 ILE A CA 1
ATOM 2510 C C . ILE A 1 304 ? 9.716 -13.342 -12.187 1.00 98.31 304 ILE A C 1
ATOM 2512 O O . ILE A 1 304 ? 9.123 -12.805 -13.124 1.00 98.31 304 ILE A O 1
ATOM 2516 N N . LEU A 1 305 ? 11.049 -13.451 -12.158 1.00 97.81 305 LEU A N 1
ATOM 2517 C CA . LEU A 1 305 ? 11.912 -12.877 -13.193 1.00 97.81 305 LEU A CA 1
ATOM 2518 C C . LEU A 1 305 ? 11.650 -13.505 -14.564 1.00 97.81 305 LEU A C 1
ATOM 2520 O O . LEU A 1 305 ? 11.544 -12.786 -15.555 1.00 97.81 305 LEU A O 1
ATOM 2524 N N . LYS A 1 306 ? 11.505 -14.834 -14.637 1.00 97.38 306 LYS A N 1
ATOM 2525 C CA . LYS A 1 306 ? 11.141 -15.532 -15.881 1.00 97.38 306 LYS A CA 1
ATOM 2526 C C . LYS A 1 306 ? 9.790 -15.063 -16.412 1.00 97.38 306 LYS A C 1
ATOM 2528 O O . LYS A 1 306 ? 9.644 -14.909 -17.620 1.00 97.38 306 LYS A O 1
ATOM 2533 N N . GLY A 1 307 ? 8.814 -14.847 -15.532 1.00 97.38 307 GLY A N 1
ATOM 2534 C CA . GLY A 1 307 ? 7.499 -14.325 -15.882 1.00 97.38 307 GLY A CA 1
ATOM 2535 C C . GLY A 1 307 ? 7.583 -12.932 -16.494 1.00 97.38 307 GLY A C 1
ATOM 2536 O O . GLY A 1 307 ? 7.054 -12.725 -17.579 1.00 97.38 307 GLY A O 1
ATOM 2537 N N . ILE A 1 308 ? 8.315 -12.013 -15.859 1.00 97.69 308 ILE A N 1
ATOM 2538 C CA . ILE A 1 308 ? 8.502 -10.642 -16.360 1.00 97.69 308 ILE A CA 1
ATOM 2539 C C . ILE A 1 308 ? 9.242 -10.644 -17.706 1.00 97.69 308 ILE A C 1
ATOM 2541 O O . ILE A 1 308 ? 8.797 -9.998 -18.654 1.00 97.69 308 ILE A O 1
ATOM 2545 N N . LYS A 1 309 ? 10.323 -11.430 -17.829 1.00 96.06 309 LYS A N 1
ATOM 2546 C CA . LYS A 1 309 ? 11.155 -11.505 -19.046 1.00 96.06 309 LYS A CA 1
ATOM 2547 C C . LYS A 1 309 ? 10.380 -11.882 -20.310 1.00 96.06 309 LYS A C 1
ATOM 2549 O O . LYS A 1 309 ? 10.766 -11.453 -21.389 1.00 96.06 309 LYS A O 1
ATOM 2554 N N . LYS A 1 310 ? 9.277 -12.630 -20.192 1.00 95.75 310 LYS A N 1
ATOM 2555 C CA . LYS A 1 310 ? 8.415 -13.011 -21.330 1.00 95.75 310 LYS A CA 1
ATOM 2556 C C . LYS A 1 310 ? 7.685 -11.841 -21.991 1.00 95.75 310 LYS A C 1
ATOM 2558 O O . LYS A 1 310 ? 7.124 -12.040 -23.062 1.00 95.75 310 LYS A O 1
ATOM 2563 N N . HIS A 1 311 ? 7.626 -10.685 -21.332 1.00 95.38 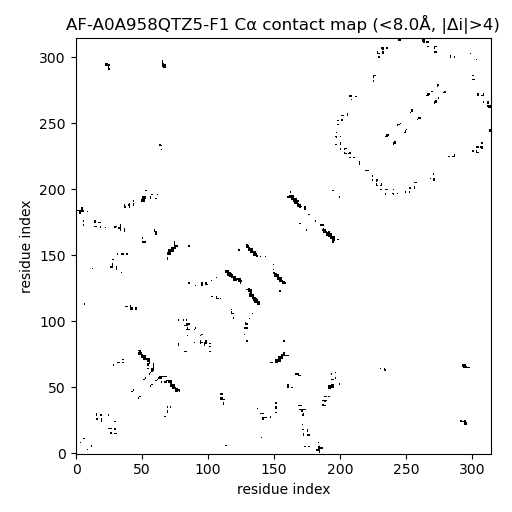311 HIS A N 1
ATOM 2564 C CA . HIS A 1 311 ? 6.882 -9.524 -21.813 1.00 95.38 311 HIS A CA 1
ATOM 2565 C C . HIS A 1 311 ? 7.779 -8.334 -22.169 1.00 95.38 311 HIS A C 1
ATOM 2567 O O . HIS A 1 311 ? 7.263 -7.384 -22.743 1.00 95.38 311 HIS A O 1
ATOM 2573 N N . LEU A 1 312 ? 9.082 -8.355 -21.842 1.00 93.44 312 LEU A N 1
ATOM 2574 C CA . LEU A 1 312 ? 9.970 -7.184 -21.959 1.00 93.44 312 LEU A CA 1
ATOM 2575 C C . LEU A 1 312 ? 10.061 -6.602 -23.378 1.00 93.44 312 LEU A C 1
ATOM 2577 O O . LEU A 1 312 ? 10.305 -5.412 -23.517 1.00 93.44 312 LEU A O 1
ATOM 2581 N N . ASP A 1 313 ? 9.832 -7.404 -24.418 1.00 91.56 313 ASP A N 1
ATOM 2582 C CA . ASP A 1 313 ? 9.777 -6.959 -25.817 1.00 91.56 313 ASP A CA 1
ATOM 2583 C C . ASP A 1 313 ? 8.630 -5.978 -26.101 1.00 91.56 313 ASP A C 1
ATOM 2585 O O . ASP A 1 313 ? 8.688 -5.209 -27.059 1.00 91.56 313 ASP A O 1
ATOM 2589 N N . LYS A 1 314 ? 7.593 -5.994 -25.259 1.00 90.25 314 LYS A N 1
ATOM 2590 C CA . LYS A 1 314 ? 6.398 -5.147 -25.364 1.00 90.25 314 LYS A CA 1
ATOM 2591 C C . LYS A 1 314 ? 6.387 -3.997 -24.352 1.00 90.25 314 LYS A C 1
ATOM 2593 O O . LYS A 1 314 ? 5.446 -3.201 -24.383 1.00 90.25 314 LYS A O 1
ATOM 2598 N N . LEU A 1 315 ? 7.359 -3.948 -23.432 1.00 89.94 315 LEU A N 1
ATOM 2599 C CA . LEU A 1 315 ? 7.392 -3.022 -22.289 1.00 89.94 315 LEU A CA 1
ATOM 2600 C C . LEU A 1 315 ? 8.356 -1.851 -22.476 1.00 89.94 315 LEU A C 1
ATOM 2602 O O . LEU A 1 315 ? 9.439 -2.034 -23.058 1.00 89.94 315 LEU A O 1
#

Sequence (315 aa):
MKRPFLHEHSDFETICEAARDETKASIQVVEKDYWIMHVIWSLVKSGYHFELKGGTSLSKGWGVINRFSEDVDIHVHPPSGLKVHTGKNHDKPRHRKSRASFFDWLVNHIEVPGAISIERDVEWEDEKTRNCGIKIEYQARFPVEPSIKPFVLLEVGFAQVEPNGPVTISSWVSEIAAKANLEIEDNRATEVRCYFPEYTFVEKLEAISRKYKREQEQNLLPSNFIRHYYDVYKLLGLERVQKFIGSKEYLEHRSEMFPGEEIGSLMTDDAFLLSDVETKRRYEAEYNSKAPMYYRDRPSFEDILKGIKKHLDKL

Mean predicted aligned error: 3.79 Å

Radius of gyration: 20.19 Å; Cα contacts (8 Å, |Δi|>4): 484; chains: 1; bounding box: 54×49×50 Å

Solvent-accessible surface area (backbone atoms only — not comparable to full-atom values): 17452 Å² total; per-residue (Å²): 129,84,55,48,48,56,92,73,40,92,56,38,66,62,38,33,52,53,31,16,70,73,56,56,39,49,61,60,56,41,52,46,42,34,52,49,30,44,47,53,18,28,42,53,74,73,66,59,54,58,32,36,31,69,56,39,18,36,32,53,56,65,65,57,47,50,47,72,49,79,51,43,40,31,27,56,57,77,58,95,88,61,84,57,50,64,58,97,85,44,76,52,71,72,25,27,50,29,32,51,56,48,54,56,47,45,47,77,66,66,65,51,92,76,50,76,45,62,42,78,36,72,87,55,34,50,100,62,40,58,34,34,28,33,40,36,30,47,80,76,90,62,80,88,49,93,95,50,76,83,43,39,38,40,36,41,25,56,65,85,66,75,69,54,45,70,30,69,33,63,22,60,37,56,53,48,37,56,77,68,66,59,84,49,47,85,57,58,24,64,68,43,29,22,39,38,67,57,60,50,36,53,54,35,54,42,50,43,48,54,49,40,55,53,21,72,75,66,77,50,81,60,94,80,49,63,62,39,54,53,52,40,35,42,41,63,70,34,68,69,33,56,64,36,59,81,33,72,69,40,54,54,53,47,42,68,70,38,72,92,60,60,84,27,53,51,66,75,33,52,67,67,65,44,78,52,66,66,61,41,51,52,50,42,51,53,52,56,74,47,46,83,45,44,36,46,94,77,74,53,64,67,54,33,45,56,54,48,59,76,46,24,79,68,63

pLDDT: mean 94.62, std 4.23, range [59.06, 98.5]

Foldseek 3Di:
DAFAALVPDPCNLVLLVVLCVVLVADSVLQVLLQQLLLLLLLCVVLPWDKAWEDPCLCCFVPVLAQFRDQATEMEGDQDPPQDAQQDPPQQDPVNLVSLVVSLVVCLVRRDRPQWPHWDWDCVLADPRRQKTWIWTAHDDPDDDDPVHDNTYIYIYGNPDQPPWWWGWGHRSSLVSCVVVVPRHDNSIRGGHTYHDLLLSLLVLVLLLLVQVVVCVVVVDRDLPNLVSLVSNLSSLVDPVNVVSQPDPVNVVSNCVSPPPDDQLNVVPRCSLVVPPPVSLVVSQVSLVVSVSRGSDDDDRSVVSSVSNNVCSNRD

Nearest PDB structures (foldseek):
  4cvr-assembly1_A-2  TM=2.849E-01  e=1.526E+00  Escherichia coli
  6ys9-assembly4_D  TM=2.267E-01  e=1.308E+00  Thermosynechococcus vestitus BP-1